Protein AF-A0A510YD85-F1 (afdb_monomer_lite)

Radius of gyration: 26.23 Å; chains: 1; bounding box: 56×47×73 Å

Secondary structure (DSSP, 8-state):
---S--HHHHHGGGTTHHHHHHHHHHHHHHHHHTTTTS-HHHHHHHHHHHHHHHHHHHHHHHHHHHHHHHHHHHHHHT-----HHHHH-SS---SHHHHHHHHHHHHHHHHHHHHHHHH---HHHHHHHHHHHTTSHHHHHHHHHHHHHHHHH-TTTHHHHHHHHHHHTPPPTTHHHHHHHHHHHHHHHHSSEEEETTTTSS-GGG-EEEETTS---

Sequence (217 aa):
MITSINQERVLQPFQGMKDSYNKAMYKYWTVQRSTEVYAAAYINQAKEEAKQSFMQDKRERAEQAKKELNAIYHELKDWSFEDPYLSRIDKQVITTEDKVLAEMQRDKEMKLLEAEMRATEETEDFRRLLVRYGSDKLFHDLITAEMRSRAQRAGDKGSKFHFLLTELDREPDENADIRKIEVMLTNIANMEAYPKGIEEEGNVESIQRIPLFEKVD

Foldseek 3Di:
DPPDDQLLQLLVLCPCLLVQQCVLLVQLVVVVVPPVPDDPVVSVVSVVSSLVSSLVSLLVSLVVSLVRLVVVQVVLLPLQLDPPVVVVPPPDDDDPVVVVVSVVVVVVVLVVLLVVLVPDDDLVVLVVCCVVCVSHPSSVVSLLVSLVVQLVPPPPCSVSSVVVNCVSVPGRPCVVVSVVVNVLSVCSSPDSFDQPPSNPVSDSVPTDGHHRSDDDD

pLDDT: mean 80.32, std 13.03, range [30.14, 96.12]

Structure (mmCIF, N/CA/C/O backbone):
data_AF-A0A510YD85-F1
#
_entry.id   AF-A0A510YD85-F1
#
loop_
_atom_site.group_PDB
_atom_site.id
_atom_site.type_symbol
_atom_site.label_atom_id
_atom_site.label_alt_id
_atom_site.label_comp_id
_atom_site.label_asym_id
_atom_site.label_entity_id
_atom_site.label_seq_id
_atom_site.pdbx_PDB_ins_code
_atom_site.Cartn_x
_atom_site.Cartn_y
_atom_site.Cartn_z
_atom_site.occupancy
_atom_site.B_iso_or_equiv
_atom_site.auth_seq_id
_atom_site.auth_comp_id
_atom_site.auth_asym_id
_atom_site.auth_atom_id
_atom_site.pdbx_PDB_model_num
ATOM 1 N N . MET A 1 1 ? -8.686 2.034 -20.855 1.00 30.14 1 MET A N 1
ATOM 2 C CA . MET A 1 1 ? -8.519 3.115 -19.865 1.00 30.14 1 MET A CA 1
ATOM 3 C C . MET A 1 1 ? -9.460 2.828 -18.712 1.00 30.14 1 MET A C 1
ATOM 5 O O . MET A 1 1 ? -10.664 2.958 -18.888 1.00 30.14 1 MET A O 1
ATOM 9 N N . ILE A 1 2 ? -8.927 2.340 -17.592 1.00 32.62 2 ILE A N 1
ATOM 10 C CA . ILE A 1 2 ? -9.662 2.225 -16.328 1.00 32.62 2 ILE A CA 1
ATOM 11 C C . ILE A 1 2 ? -9.308 3.501 -15.555 1.00 32.62 2 ILE A C 1
ATOM 13 O O . ILE A 1 2 ? -8.266 3.570 -14.929 1.00 32.62 2 ILE A O 1
ATOM 17 N N . THR A 1 3 ? -10.114 4.552 -15.710 1.00 46.41 3 THR A N 1
ATOM 18 C CA . THR A 1 3 ? -9.814 5.944 -15.299 1.00 46.41 3 THR A CA 1
ATOM 19 C C . THR A 1 3 ? -10.138 6.271 -13.835 1.00 46.41 3 THR A C 1
ATOM 21 O O . THR A 1 3 ? -10.371 7.426 -13.491 1.00 46.41 3 THR A O 1
ATOM 24 N N . SER A 1 4 ? -10.202 5.282 -12.948 1.00 64.06 4 SER A N 1
ATOM 25 C CA . SER A 1 4 ? -10.468 5.537 -11.529 1.00 64.06 4 SER A CA 1
ATOM 26 C C . SER A 1 4 ? -9.900 4.426 -10.662 1.00 64.06 4 SER A C 1
ATOM 28 O O . SER A 1 4 ? -10.191 3.253 -10.906 1.00 64.06 4 SER A O 1
ATOM 30 N N . ILE A 1 5 ? -9.145 4.796 -9.624 1.00 76.38 5 ILE A N 1
ATOM 31 C CA . ILE A 1 5 ? -8.715 3.873 -8.567 1.00 76.38 5 ILE A CA 1
ATOM 32 C C . ILE A 1 5 ? -9.955 3.162 -8.026 1.00 76.38 5 ILE A C 1
ATOM 34 O O . ILE A 1 5 ? -10.918 3.812 -7.616 1.00 76.38 5 ILE A O 1
ATOM 38 N N . ASN A 1 6 ? -9.935 1.830 -8.022 1.00 82.12 6 ASN A N 1
ATOM 39 C CA . ASN A 1 6 ? -11.023 1.027 -7.479 1.00 82.12 6 ASN A CA 1
ATOM 40 C C . ASN A 1 6 ? -11.032 1.145 -5.943 1.00 82.12 6 ASN A C 1
ATOM 42 O O . ASN A 1 6 ? -10.417 0.343 -5.240 1.00 82.12 6 ASN A O 1
ATOM 46 N N . GLN A 1 7 ? -11.689 2.186 -5.425 1.00 82.31 7 GLN A N 1
ATOM 47 C CA . GLN A 1 7 ? -11.744 2.464 -3.987 1.00 82.31 7 GLN A CA 1
ATOM 48 C C . GLN A 1 7 ? -12.476 1.363 -3.212 1.00 82.31 7 GLN A C 1
ATOM 50 O O . GLN A 1 7 ? -12.085 1.063 -2.088 1.00 82.31 7 GLN A O 1
ATOM 55 N N . GLU A 1 8 ? -13.460 0.696 -3.821 1.00 84.50 8 GLU A N 1
ATOM 56 C CA . GLU A 1 8 ? -14.146 -0.450 -3.212 1.00 84.50 8 GLU A CA 1
ATOM 57 C C . GLU A 1 8 ? -13.162 -1.584 -2.898 1.00 84.50 8 GLU A C 1
ATOM 59 O O . GLU A 1 8 ? -13.177 -2.138 -1.799 1.00 84.50 8 GLU A O 1
ATOM 64 N N . ARG A 1 9 ? -12.241 -1.877 -3.826 1.00 87.81 9 ARG A N 1
ATOM 65 C CA . ARG A 1 9 ? -11.166 -2.859 -3.620 1.00 87.81 9 ARG A CA 1
ATOM 66 C C . ARG A 1 9 ? -10.233 -2.447 -2.479 1.00 87.81 9 ARG A C 1
ATOM 68 O O . ARG A 1 9 ? -9.916 -3.277 -1.634 1.00 87.81 9 ARG A O 1
ATOM 75 N N . VAL A 1 10 ? -9.848 -1.170 -2.408 1.00 89.31 10 VAL A N 1
ATOM 76 C CA . VAL A 1 10 ? -9.001 -0.637 -1.320 1.00 89.31 10 VAL A CA 1
ATOM 77 C C . VAL A 1 10 ? -9.699 -0.724 0.042 1.00 89.31 10 VAL A C 1
ATOM 79 O O . VAL A 1 10 ? -9.043 -0.959 1.055 1.00 89.31 10 VAL A O 1
ATOM 82 N N . LEU A 1 11 ? -11.019 -0.530 0.082 1.00 90.19 11 LEU A N 1
ATOM 83 C CA . LEU A 1 11 ? -11.809 -0.471 1.314 1.00 90.19 11 LEU A CA 1
ATOM 84 C C . LEU A 1 11 ? -12.358 -1.822 1.778 1.00 90.19 11 LEU A C 1
ATOM 86 O O . LEU A 1 11 ? -12.812 -1.928 2.917 1.00 90.19 11 LEU A O 1
ATOM 90 N N . GLN A 1 12 ? -12.250 -2.869 0.962 1.00 91.94 12 GLN A N 1
ATOM 91 C CA . GLN A 1 12 ? -12.684 -4.226 1.297 1.00 91.94 12 GLN A CA 1
ATOM 92 C C . GLN A 1 12 ? -12.176 -4.741 2.667 1.00 91.94 12 GLN A C 1
ATOM 94 O O . GLN A 1 12 ? -12.974 -5.344 3.391 1.00 91.94 12 GLN A O 1
ATOM 99 N N . PRO A 1 13 ? -10.936 -4.448 3.122 1.00 94.25 13 PRO A N 1
ATOM 100 C CA . PRO A 1 13 ? -10.473 -4.821 4.462 1.00 94.25 13 PRO A CA 1
ATOM 101 C C . PRO A 1 13 ? -11.276 -4.216 5.623 1.00 94.25 13 PRO A C 1
ATOM 103 O O . PRO A 1 13 ? -11.186 -4.706 6.748 1.00 94.25 13 PRO A O 1
ATOM 106 N N . PHE A 1 14 ? -12.062 -3.159 5.403 1.00 92.12 14 PHE A N 1
ATOM 107 C CA . PHE A 1 14 ? -12.908 -2.550 6.435 1.00 92.12 14 PHE A CA 1
ATOM 108 C C . PHE A 1 14 ? -14.273 -3.225 6.596 1.00 92.12 14 PHE A C 1
ATOM 110 O O . PHE A 1 14 ? -14.989 -2.905 7.541 1.00 92.12 14 PHE A O 1
ATOM 117 N N . GLN A 1 15 ? -14.620 -4.199 5.754 1.00 91.56 15 GLN A N 1
ATOM 118 C CA . GLN A 1 15 ? -15.882 -4.926 5.863 1.00 91.56 15 GLN A CA 1
ATOM 119 C C . GLN A 1 15 ? -16.052 -5.576 7.254 1.00 91.56 15 GLN A C 1
ATOM 121 O O . GLN A 1 15 ? -15.163 -6.282 7.747 1.00 91.56 15 GLN A O 1
ATOM 126 N N . GLY A 1 16 ? -17.198 -5.340 7.902 1.00 90.50 16 GLY A N 1
ATOM 127 C CA . GLY A 1 16 ? -17.513 -5.859 9.238 1.00 90.50 16 GLY A CA 1
ATOM 128 C C . GLY A 1 16 ? -16.870 -5.080 10.394 1.00 90.50 16 GLY A C 1
ATOM 129 O O . GLY A 1 16 ? -16.819 -5.572 11.526 1.00 90.50 16 GLY A O 1
ATOM 130 N N . MET A 1 17 ? -16.358 -3.874 10.151 1.00 91.00 17 MET A N 1
ATOM 131 C CA . MET A 1 17 ? -15.794 -3.016 11.192 1.00 91.00 17 MET A CA 1
ATOM 132 C C . MET A 1 17 ? -16.863 -2.513 12.175 1.00 91.00 17 MET A C 1
ATOM 134 O O . MET A 1 17 ? -16.558 -2.367 13.359 1.00 91.00 17 MET A O 1
ATOM 138 N N . LYS A 1 18 ? -18.118 -2.314 11.745 1.00 90.81 18 LYS A N 1
ATOM 139 C CA . LYS A 1 18 ? -19.262 -2.008 12.626 1.00 90.81 18 LYS A CA 1
ATOM 140 C C . LYS A 1 18 ? -19.453 -3.095 13.684 1.00 90.81 18 LYS A C 1
ATOM 142 O O . LYS A 1 18 ? -19.604 -2.788 14.866 1.00 90.81 18 LYS A O 1
ATOM 147 N N . ASP A 1 19 ? -19.369 -4.363 13.290 1.00 91.12 19 ASP A N 1
ATOM 148 C CA . ASP A 1 19 ? -19.483 -5.492 14.218 1.00 91.12 19 ASP A CA 1
ATOM 149 C C . ASP A 1 19 ? -18.291 -5.560 15.173 1.00 91.12 19 ASP A C 1
ATOM 151 O O . ASP A 1 19 ? -18.466 -5.775 16.376 1.00 91.12 19 ASP A O 1
ATOM 155 N N . SER A 1 20 ? -17.080 -5.320 14.662 1.00 90.62 20 SER A N 1
ATOM 156 C CA . SER A 1 20 ? -15.867 -5.224 15.482 1.00 90.62 20 SER A CA 1
ATOM 157 C C . SER A 1 20 ? -15.976 -4.108 16.530 1.00 90.62 20 SER A C 1
ATOM 159 O O . SER A 1 20 ? -15.742 -4.342 17.721 1.00 90.62 20 SER A O 1
ATOM 161 N N . TYR A 1 21 ? -16.435 -2.922 16.116 1.00 91.50 21 TYR A N 1
ATOM 162 C CA . TYR A 1 21 ? -16.710 -1.788 16.996 1.00 91.50 21 TYR A CA 1
ATOM 163 C C . TYR A 1 21 ? -17.734 -2.157 18.073 1.00 91.50 21 TYR A C 1
ATOM 165 O O . TYR A 1 21 ? -17.447 -2.041 19.266 1.00 91.50 21 TYR A O 1
ATOM 173 N N . ASN A 1 22 ? -18.897 -2.675 17.673 1.00 90.69 22 ASN A N 1
ATOM 174 C CA . ASN A 1 22 ? -19.965 -3.056 18.595 1.00 90.69 22 ASN A CA 1
ATOM 175 C C . ASN A 1 22 ? -19.496 -4.108 19.606 1.00 90.69 22 ASN A C 1
ATOM 177 O O . ASN A 1 22 ? -19.770 -3.988 20.801 1.00 90.69 22 ASN A O 1
ATOM 181 N N . LYS A 1 23 ? -18.729 -5.107 19.159 1.00 90.19 23 LYS A N 1
ATOM 182 C CA . LYS A 1 23 ? -18.160 -6.146 20.025 1.00 90.19 23 LYS A CA 1
ATOM 183 C C . LYS A 1 23 ? -17.160 -5.576 21.033 1.00 90.19 23 LYS A C 1
ATOM 185 O O . LYS A 1 23 ? -17.174 -5.990 22.195 1.00 90.19 23 LYS A O 1
ATOM 190 N N . ALA A 1 24 ? -16.305 -4.643 20.615 1.00 89.25 24 ALA A N 1
ATOM 191 C CA . ALA A 1 24 ? -15.351 -3.982 21.501 1.00 89.25 24 ALA A CA 1
ATOM 192 C C . ALA A 1 24 ? -16.068 -3.108 22.545 1.00 89.25 24 ALA A C 1
ATOM 194 O O . ALA A 1 24 ? -15.793 -3.223 23.741 1.00 89.25 24 ALA A O 1
ATOM 195 N N . MET A 1 25 ? -17.037 -2.291 22.117 1.00 90.56 25 MET A N 1
ATOM 196 C CA . MET A 1 25 ? -17.762 -1.368 22.998 1.00 90.56 25 MET A CA 1
ATOM 197 C C . MET A 1 25 ? -18.721 -2.084 23.959 1.00 90.56 25 MET A C 1
ATOM 199 O O . MET A 1 25 ? -18.841 -1.681 25.117 1.00 90.56 25 MET A O 1
ATOM 203 N N . TYR A 1 26 ? -19.363 -3.178 23.531 1.00 88.62 26 TYR A N 1
ATOM 204 C CA . TYR A 1 26 ? -20.307 -3.939 24.359 1.00 88.62 26 TYR A CA 1
ATOM 205 C C . TYR A 1 26 ? -19.678 -4.452 25.662 1.00 88.62 26 TYR A C 1
ATOM 207 O O . TYR A 1 26 ? -20.326 -4.431 26.715 1.00 88.62 26 TYR A O 1
ATOM 215 N N . LYS A 1 27 ? -18.401 -4.860 25.621 1.00 82.94 27 LYS A N 1
ATOM 216 C CA . LYS A 1 27 ? -17.651 -5.272 26.820 1.00 82.94 27 LYS A CA 1
ATOM 217 C C . LYS A 1 27 ? -17.594 -4.147 27.854 1.00 82.94 27 LYS A C 1
ATOM 219 O O . LYS A 1 27 ? -17.932 -4.369 29.014 1.00 82.94 27 LYS A O 1
ATOM 224 N N . TYR A 1 28 ? -17.241 -2.937 27.421 1.00 89.19 28 TYR A N 1
ATOM 225 C CA . TYR A 1 28 ? -17.215 -1.762 28.288 1.00 89.19 28 TYR A CA 1
ATOM 226 C C . TYR A 1 28 ? -18.613 -1.401 28.800 1.00 89.19 28 TYR A C 1
ATOM 228 O O . TYR A 1 28 ? -18.791 -1.233 30.004 1.00 89.19 28 TYR A O 1
ATOM 236 N N . TRP A 1 29 ? -19.623 -1.337 27.926 1.00 89.00 29 TRP A N 1
ATOM 237 C CA . TRP A 1 29 ? -20.984 -0.967 28.330 1.00 89.00 29 TRP A CA 1
ATOM 238 C C . TRP A 1 29 ? -21.591 -1.934 29.350 1.00 89.00 29 TRP A C 1
ATOM 240 O O . TRP A 1 29 ? -22.351 -1.507 30.218 1.00 89.00 29 TRP A O 1
ATOM 250 N N . THR A 1 30 ? -21.243 -3.221 29.279 1.00 88.50 30 THR A N 1
ATOM 251 C CA . THR A 1 30 ? -21.677 -4.221 30.265 1.00 88.50 30 THR A CA 1
ATOM 252 C C . THR A 1 30 ? -21.098 -3.911 31.646 1.00 88.50 30 THR A C 1
ATOM 254 O O . THR A 1 30 ? -21.840 -3.845 32.621 1.00 88.50 30 THR A O 1
ATOM 257 N N . VAL A 1 31 ? -19.793 -3.636 31.724 1.00 88.06 31 VAL A N 1
ATOM 258 C CA . VAL A 1 31 ? -19.107 -3.291 32.982 1.00 88.06 31 VAL A CA 1
ATOM 259 C C . VAL A 1 31 ? -19.575 -1.931 33.517 1.00 88.06 31 VAL A C 1
ATOM 261 O O . VAL A 1 31 ? -19.830 -1.790 34.711 1.00 88.06 31 VAL A O 1
ATOM 264 N N . GLN A 1 32 ? -19.760 -0.943 32.637 1.00 89.12 32 GLN A N 1
ATOM 265 C CA . GLN A 1 32 ? -20.208 0.408 32.987 1.00 89.12 32 GLN A CA 1
ATOM 266 C C . GLN A 1 32 ? -21.610 0.422 33.607 1.00 89.12 32 GLN A C 1
ATOM 268 O O . GLN A 1 32 ? -21.871 1.237 34.483 1.00 89.12 32 GLN A O 1
ATOM 273 N N . ARG A 1 33 ? -22.525 -0.452 33.171 1.00 89.06 33 ARG A N 1
ATOM 274 C CA . ARG A 1 33 ? -23.886 -0.532 33.735 1.00 89.06 33 ARG A CA 1
ATOM 275 C C . ARG A 1 33 ? -23.931 -1.163 35.125 1.00 89.06 33 ARG A C 1
ATOM 277 O O . ARG A 1 33 ? -24.915 -0.986 35.833 1.00 89.06 33 ARG A O 1
ATOM 284 N N . SER A 1 34 ? -22.881 -1.872 35.520 1.00 88.00 34 SER A N 1
ATOM 285 C CA . SER A 1 34 ? -22.779 -2.565 36.804 1.00 88.00 34 SER A CA 1
ATOM 286 C C . SER A 1 34 ? -21.878 -1.801 37.778 1.00 88.00 34 SER A C 1
ATOM 288 O O . SER A 1 34 ? -21.009 -2.388 38.423 1.00 88.00 34 SER A O 1
ATOM 290 N N . THR A 1 35 ? -22.088 -0.485 37.908 1.00 84.25 35 THR A N 1
ATOM 291 C CA . THR A 1 35 ? -21.302 0.384 38.808 1.00 84.25 35 THR A CA 1
ATOM 292 C C . THR A 1 35 ? -21.391 -0.012 40.280 1.00 84.25 35 THR A C 1
ATOM 294 O O . THR A 1 35 ? -20.516 0.339 41.060 1.00 84.25 35 THR A O 1
ATOM 297 N N . GLU A 1 36 ? -22.441 -0.735 40.667 1.00 88.62 36 GLU A N 1
ATOM 298 C CA . GLU A 1 36 ? -22.622 -1.260 42.026 1.00 88.62 36 GLU A CA 1
ATOM 299 C C . GLU A 1 36 ? -21.749 -2.495 42.306 1.00 88.62 36 GLU A C 1
ATOM 301 O O . GLU A 1 36 ? -21.484 -2.818 43.460 1.00 88.62 36 GLU A O 1
ATOM 306 N N . VAL A 1 37 ? -21.293 -3.183 41.253 1.00 90.25 37 VAL A N 1
ATOM 307 C CA . VAL A 1 37 ? -20.514 -4.430 41.332 1.00 90.25 37 VAL A CA 1
ATOM 308 C C . VAL A 1 37 ? -19.024 -4.168 41.121 1.00 90.25 37 VAL A C 1
ATOM 310 O O . VAL A 1 37 ? -18.183 -4.807 41.752 1.00 90.25 37 VAL A O 1
ATOM 313 N N . TYR A 1 38 ? -18.681 -3.229 40.236 1.00 89.12 38 TYR A N 1
ATOM 314 C CA . TYR A 1 38 ? -17.303 -2.977 39.828 1.00 89.12 38 TYR A CA 1
ATOM 315 C C . TYR A 1 38 ? -16.765 -1.649 40.356 1.00 89.12 38 TYR A C 1
ATOM 317 O O . TYR A 1 38 ? -17.409 -0.607 40.265 1.00 89.12 38 TYR A O 1
ATOM 325 N N . ALA A 1 39 ? -15.520 -1.671 40.835 1.00 91.06 39 ALA A N 1
ATOM 326 C CA . ALA A 1 39 ? -14.811 -0.462 41.231 1.00 91.06 39 ALA A CA 1
ATOM 327 C C . ALA A 1 39 ? -14.568 0.473 40.031 1.00 91.06 39 ALA A C 1
ATOM 329 O O . ALA A 1 39 ? -14.296 0.023 38.916 1.00 91.06 39 ALA A O 1
ATOM 330 N N . ALA A 1 40 ? -14.558 1.786 40.279 1.00 90.25 40 ALA A N 1
ATOM 331 C CA . ALA A 1 40 ? -14.330 2.800 39.244 1.00 90.25 40 ALA A CA 1
ATOM 332 C C . ALA A 1 40 ? -13.017 2.595 38.461 1.00 90.25 40 ALA A C 1
ATOM 334 O O . ALA A 1 40 ? -12.982 2.782 37.247 1.00 90.25 40 ALA A O 1
ATOM 335 N N . ALA A 1 41 ? -11.948 2.153 39.134 1.00 92.00 41 ALA A N 1
ATOM 336 C CA . ALA A 1 41 ? -10.673 1.837 38.488 1.00 92.00 41 ALA A CA 1
ATOM 337 C C . ALA A 1 41 ? -10.808 0.710 37.448 1.00 92.00 41 ALA A C 1
ATOM 339 O O . ALA A 1 41 ? -10.254 0.813 36.357 1.00 92.00 41 ALA A O 1
ATOM 340 N N . TYR A 1 42 ? -11.602 -0.320 37.754 1.00 92.12 42 TYR A N 1
ATOM 341 C CA . TYR A 1 42 ? -11.858 -1.437 36.845 1.00 92.12 42 TYR A CA 1
ATOM 342 C C . TYR A 1 42 ? -12.702 -1.006 35.637 1.00 92.12 42 TYR A C 1
ATOM 344 O O . TYR A 1 42 ? -12.399 -1.373 34.506 1.00 92.12 42 TYR A O 1
ATOM 352 N N . ILE A 1 43 ? -13.715 -0.159 35.851 1.00 90.31 43 ILE A N 1
ATOM 353 C CA . ILE A 1 43 ? -14.530 0.414 34.764 1.00 90.31 43 ILE A CA 1
ATOM 354 C C . ILE A 1 43 ? -13.658 1.243 33.805 1.00 90.31 43 ILE A C 1
ATOM 356 O O . ILE A 1 43 ? -13.805 1.141 32.586 1.00 90.31 43 ILE A O 1
ATOM 360 N N . ASN A 1 44 ? -12.726 2.038 34.341 1.00 91.88 44 ASN A N 1
ATOM 361 C CA . ASN A 1 44 ? -11.785 2.819 33.536 1.00 91.88 44 ASN A CA 1
ATOM 362 C C . ASN A 1 44 ? -10.802 1.929 32.764 1.00 91.88 44 ASN A C 1
ATOM 364 O O . ASN A 1 44 ? -10.536 2.199 31.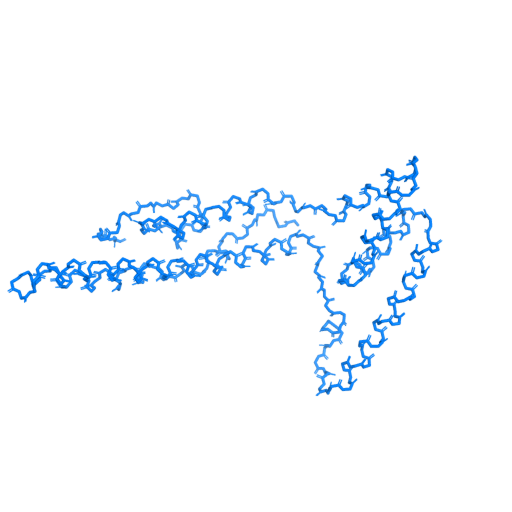595 1.00 91.88 44 ASN A O 1
ATOM 368 N N . GLN A 1 45 ? -10.309 0.853 33.380 1.00 94.31 45 GLN A N 1
ATOM 369 C CA . GLN A 1 45 ? -9.470 -0.130 32.695 1.00 94.31 45 GLN A CA 1
ATOM 370 C C . GLN A 1 45 ? -10.225 -0.800 31.538 1.00 94.31 45 GLN A C 1
ATOM 372 O O . GLN A 1 45 ? -9.717 -0.831 30.422 1.00 94.31 45 GLN A O 1
ATOM 377 N N . ALA A 1 46 ? -11.463 -1.251 31.761 1.00 91.75 46 ALA A N 1
ATOM 378 C CA . ALA A 1 46 ? -12.290 -1.861 30.718 1.00 91.75 46 ALA A CA 1
ATOM 379 C C . ALA A 1 46 ? -12.564 -0.901 29.545 1.00 91.75 46 ALA A C 1
ATOM 381 O O . ALA A 1 46 ? -12.636 -1.328 28.391 1.00 91.75 46 ALA A O 1
ATOM 382 N N . LYS A 1 47 ? -12.694 0.405 29.823 1.00 92.75 47 LYS A N 1
ATOM 383 C CA . LYS A 1 47 ? -12.801 1.444 28.790 1.00 92.75 47 LYS A CA 1
ATOM 384 C C . LYS A 1 47 ? -11.536 1.509 27.935 1.00 92.75 47 LYS A C 1
ATOM 386 O O . LYS A 1 47 ? -11.626 1.513 26.710 1.00 92.75 47 LYS A O 1
ATOM 391 N N . GLU A 1 48 ? -10.369 1.551 28.572 1.00 94.12 48 GLU A N 1
ATOM 392 C CA . GLU A 1 48 ? -9.087 1.635 27.870 1.00 94.12 48 GLU A CA 1
ATOM 393 C C . GLU A 1 48 ? -8.798 0.359 27.064 1.00 94.12 48 GLU A C 1
ATOM 395 O O . GLU A 1 48 ? -8.406 0.447 25.905 1.00 94.12 48 GLU A O 1
ATOM 400 N N . GLU A 1 49 ? -9.095 -0.823 27.609 1.00 94.38 49 GLU A N 1
ATOM 401 C CA . GLU A 1 49 ? -8.968 -2.102 26.895 1.00 94.38 49 GLU A CA 1
ATOM 402 C C . GLU A 1 49 ? -9.873 -2.163 25.653 1.00 94.38 49 GLU A C 1
ATOM 404 O O . GLU A 1 49 ? -9.431 -2.571 24.577 1.00 94.38 49 GLU A O 1
ATOM 409 N N . ALA A 1 50 ? -11.130 -1.715 25.765 1.00 93.12 50 ALA A N 1
ATOM 410 C CA . ALA A 1 50 ? -12.054 -1.646 24.632 1.00 93.12 50 ALA A CA 1
ATOM 411 C C . ALA A 1 50 ? -11.566 -0.666 23.551 1.00 93.12 50 ALA A C 1
ATOM 413 O O . ALA A 1 50 ? -11.606 -0.987 22.359 1.00 93.12 50 ALA A O 1
ATOM 414 N N . LYS A 1 51 ? -11.059 0.505 23.963 1.00 94.25 51 LYS A N 1
ATOM 415 C CA . LYS A 1 51 ? -10.440 1.489 23.065 1.00 94.25 51 LYS A CA 1
ATOM 416 C C . LYS A 1 51 ? -9.241 0.885 22.337 1.00 94.25 51 LYS A C 1
ATOM 418 O O . LYS A 1 51 ? -9.186 0.951 21.112 1.00 94.25 51 LYS A O 1
ATOM 423 N N . GLN A 1 52 ? -8.297 0.294 23.066 1.00 94.12 52 GLN A N 1
ATOM 424 C CA . GLN A 1 52 ? -7.077 -0.274 22.492 1.00 94.12 52 GLN A CA 1
ATOM 425 C C . GLN A 1 52 ? -7.382 -1.427 21.538 1.00 94.12 52 GLN A C 1
ATOM 427 O O . GLN A 1 52 ? -6.849 -1.448 20.431 1.00 94.12 52 GLN A O 1
ATOM 432 N N . SER A 1 53 ? -8.298 -2.323 21.917 1.00 94.06 53 SER A N 1
ATOM 433 C CA . SER A 1 53 ? -8.724 -3.440 21.070 1.00 94.06 53 SER A CA 1
ATOM 434 C C . SER A 1 53 ? -9.301 -2.964 19.735 1.00 94.06 53 SER A C 1
ATOM 436 O O . SER A 1 53 ? -8.937 -3.503 18.693 1.00 94.06 53 SER A O 1
ATOM 438 N N . PHE A 1 54 ? -10.172 -1.950 19.744 1.00 94.38 54 PHE A N 1
ATOM 439 C CA . PHE A 1 54 ? -10.742 -1.405 18.510 1.00 94.38 54 PHE A CA 1
ATOM 440 C C . PHE A 1 54 ? -9.703 -0.637 17.679 1.00 94.38 54 PHE A C 1
ATOM 442 O O . PHE A 1 54 ? -9.644 -0.772 16.457 1.00 94.38 54 PHE A O 1
ATOM 449 N N . MET A 1 55 ? -8.851 0.156 18.334 1.00 94.62 55 MET A N 1
ATOM 450 C CA . MET A 1 55 ? -7.787 0.897 17.654 1.00 94.62 55 MET A CA 1
ATOM 451 C C . MET A 1 55 ? -6.771 -0.031 16.985 1.00 94.62 55 MET A C 1
ATOM 453 O O . MET A 1 55 ? -6.266 0.304 15.915 1.00 94.62 55 MET A O 1
ATOM 457 N N . GLN A 1 56 ? -6.487 -1.188 17.583 1.00 95.19 56 GLN A N 1
ATOM 458 C CA . GLN A 1 56 ? -5.629 -2.202 16.981 1.00 95.19 56 GLN A CA 1
ATOM 459 C C . GLN A 1 56 ? -6.254 -2.789 15.707 1.00 95.19 56 GLN A C 1
ATOM 461 O O . GLN A 1 56 ? -5.626 -2.707 14.655 1.00 95.19 56 GLN A O 1
ATOM 466 N N . ASP A 1 57 ? -7.493 -3.290 15.770 1.00 94.62 57 ASP A N 1
ATOM 467 C CA . ASP A 1 57 ? -8.205 -3.844 14.602 1.00 94.62 57 ASP A CA 1
ATOM 468 C C . ASP A 1 57 ? -8.277 -2.825 13.452 1.00 94.62 57 ASP A C 1
ATOM 470 O O . ASP A 1 57 ? -7.967 -3.125 12.300 1.00 94.62 57 ASP A O 1
ATOM 474 N N . LYS A 1 58 ? -8.572 -1.561 13.772 1.00 94.12 58 LYS A N 1
ATOM 475 C CA . LYS A 1 58 ? -8.583 -0.486 12.776 1.00 94.12 58 LYS A CA 1
ATOM 476 C C . LYS A 1 58 ? -7.227 -0.263 12.105 1.00 94.12 58 LYS A C 1
ATOM 478 O O . LYS A 1 58 ? -7.181 -0.021 10.899 1.00 94.12 58 LYS A O 1
ATOM 483 N N . ARG A 1 59 ? -6.132 -0.295 12.868 1.00 95.62 59 ARG A N 1
ATOM 484 C CA . ARG A 1 59 ? -4.776 -0.148 12.315 1.00 95.62 59 ARG A CA 1
ATOM 485 C C . ARG A 1 59 ? -4.421 -1.319 11.409 1.00 95.62 59 ARG A C 1
ATOM 487 O O . ARG A 1 59 ? -3.873 -1.089 10.338 1.00 95.62 59 ARG A O 1
ATOM 494 N N . GLU A 1 60 ? -4.764 -2.540 11.809 1.00 96.12 60 GLU A N 1
ATOM 495 C CA . GLU A 1 60 ? -4.524 -3.747 11.010 1.00 96.12 60 GLU A CA 1
ATOM 496 C C . GLU A 1 60 ? -5.262 -3.684 9.665 1.00 96.12 60 GLU A C 1
ATOM 498 O O . GLU A 1 60 ? -4.662 -3.934 8.619 1.00 96.12 60 GLU A O 1
ATOM 503 N N . ARG A 1 61 ? -6.528 -3.251 9.665 1.00 94.94 61 ARG A N 1
ATOM 504 C CA . ARG A 1 61 ? -7.323 -3.066 8.439 1.00 94.94 61 ARG A CA 1
ATOM 505 C C . ARG A 1 61 ? -6.790 -1.947 7.550 1.00 94.94 61 ARG A C 1
ATOM 507 O O . ARG A 1 61 ? -6.679 -2.129 6.341 1.00 94.94 61 ARG A O 1
ATOM 514 N N . ALA A 1 62 ? -6.406 -0.811 8.135 1.00 93.88 62 ALA A N 1
ATOM 515 C CA . ALA A 1 62 ? -5.803 0.289 7.383 1.00 93.88 62 ALA A CA 1
ATOM 516 C C . ALA A 1 62 ? -4.468 -0.116 6.737 1.00 93.88 62 ALA A C 1
ATOM 518 O O . ALA A 1 62 ? -4.184 0.290 5.614 1.00 93.88 62 ALA A O 1
ATOM 519 N N . GLU A 1 63 ? -3.668 -0.938 7.414 1.00 95.31 63 GLU A N 1
ATOM 520 C CA . GLU A 1 63 ? -2.425 -1.477 6.862 1.00 95.31 63 GLU A CA 1
ATOM 521 C C . GLU A 1 63 ? -2.688 -2.449 5.703 1.00 95.31 63 GLU A C 1
ATOM 523 O O . GLU A 1 63 ? -2.008 -2.398 4.681 1.00 95.31 63 GLU A O 1
ATOM 528 N N . GLN A 1 64 ? -3.708 -3.304 5.812 1.00 94.81 64 GLN A N 1
ATOM 529 C CA . GLN A 1 64 ? -4.135 -4.166 4.704 1.00 94.81 64 GLN A CA 1
ATOM 530 C C . GLN A 1 64 ? -4.628 -3.346 3.502 1.00 94.81 64 GLN A C 1
ATOM 532 O O . GLN A 1 64 ? -4.207 -3.607 2.378 1.00 94.81 64 GLN A O 1
ATOM 537 N N . ALA A 1 65 ? -5.432 -2.307 3.733 1.00 93.12 65 ALA A N 1
ATOM 538 C CA . ALA A 1 65 ? -5.893 -1.397 2.683 1.00 93.12 65 ALA A CA 1
ATOM 539 C C . ALA A 1 65 ? -4.730 -0.661 1.994 1.00 93.12 65 ALA A C 1
ATOM 541 O O . ALA A 1 65 ? -4.734 -0.494 0.777 1.00 93.12 65 ALA A O 1
ATOM 542 N N . LYS A 1 66 ? -3.690 -0.266 2.742 1.00 94.00 66 LYS A N 1
ATOM 543 C CA . LYS A 1 66 ? -2.467 0.320 2.167 1.00 94.00 66 LYS A CA 1
ATOM 544 C C . LYS A 1 66 ? -1.702 -0.662 1.286 1.00 94.00 66 LYS A C 1
ATOM 546 O O . LYS A 1 66 ? -1.193 -0.263 0.242 1.00 94.00 66 LYS A O 1
ATOM 551 N N . LYS A 1 67 ? -1.628 -1.939 1.675 1.00 91.50 67 LYS A N 1
ATOM 552 C CA . LYS A 1 67 ? -1.022 -2.982 0.831 1.00 91.50 67 LYS A CA 1
ATOM 553 C C . LYS A 1 67 ? -1.783 -3.143 -0.480 1.00 91.50 67 LYS A C 1
ATOM 555 O O . LYS A 1 67 ? -1.149 -3.241 -1.525 1.00 91.50 67 LYS A O 1
ATOM 560 N N . GLU A 1 68 ? -3.111 -3.106 -0.424 1.00 92.25 68 GLU A N 1
ATOM 561 C CA . GLU A 1 68 ? -3.959 -3.178 -1.614 1.00 92.25 68 GLU A CA 1
ATOM 562 C C . GLU A 1 68 ? -3.791 -1.952 -2.518 1.00 92.25 68 GLU A C 1
ATOM 564 O O . GLU A 1 68 ? -3.618 -2.075 -3.727 1.00 92.25 68 GLU A O 1
ATOM 569 N N . LEU A 1 69 ? -3.752 -0.757 -1.926 1.00 90.81 69 LEU A N 1
ATOM 570 C CA . LEU A 1 69 ? -3.484 0.486 -2.643 1.00 90.81 69 LEU A CA 1
ATOM 571 C C . LEU A 1 69 ? -2.112 0.463 -3.335 1.00 90.81 69 LEU A C 1
ATOM 573 O O . LEU A 1 69 ? -1.989 0.927 -4.466 1.00 90.81 69 LEU A O 1
ATOM 577 N N . ASN A 1 70 ? -1.096 -0.118 -2.691 1.00 87.75 70 ASN A N 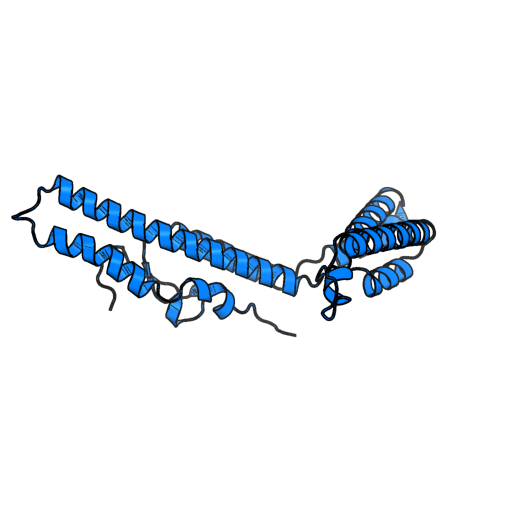1
ATOM 578 C CA . ASN A 1 70 ? 0.214 -0.321 -3.303 1.00 87.75 70 ASN A CA 1
ATOM 579 C C . ASN A 1 70 ? 0.168 -1.347 -4.451 1.00 87.75 70 ASN A C 1
ATOM 581 O O . ASN A 1 70 ? 0.830 -1.157 -5.466 1.00 87.75 70 ASN A O 1
ATOM 585 N N . ALA A 1 71 ? -0.631 -2.412 -4.333 1.00 86.06 71 ALA A N 1
ATOM 586 C CA . ALA A 1 71 ? -0.844 -3.348 -5.437 1.00 86.06 71 ALA A CA 1
ATOM 587 C C . ALA A 1 71 ? -1.477 -2.642 -6.649 1.00 86.06 71 ALA A C 1
ATOM 589 O O . ALA A 1 71 ? -0.968 -2.775 -7.757 1.00 86.06 71 ALA A O 1
ATOM 590 N N . ILE A 1 72 ? -2.498 -1.805 -6.429 1.00 86.12 72 ILE A N 1
ATOM 591 C CA . ILE A 1 72 ? -3.120 -0.990 -7.485 1.00 86.12 72 ILE A CA 1
ATOM 592 C C . ILE A 1 72 ? -2.123 0.014 -8.082 1.00 86.12 72 ILE A C 1
ATOM 594 O O . ILE A 1 72 ? -2.091 0.189 -9.295 1.00 86.12 72 ILE A O 1
ATOM 598 N N . TYR A 1 73 ? -1.281 0.656 -7.264 1.00 85.31 73 TYR A N 1
ATOM 599 C CA . TYR A 1 73 ? -0.207 1.523 -7.763 1.00 85.31 73 TYR A CA 1
ATOM 600 C C . TYR A 1 73 ? 0.726 0.767 -8.717 1.00 85.31 73 TYR A C 1
ATOM 602 O O . TYR A 1 73 ? 1.061 1.276 -9.784 1.00 85.31 73 TYR A O 1
ATOM 610 N N . HIS A 1 74 ? 1.118 -0.456 -8.358 1.00 78.19 74 HIS A N 1
ATOM 611 C CA . HIS A 1 74 ? 1.963 -1.292 -9.207 1.00 78.19 74 HIS A CA 1
ATOM 612 C C . HIS A 1 74 ? 1.251 -1.775 -10.477 1.00 78.19 74 HIS A C 1
ATOM 614 O O . HIS A 1 74 ? 1.892 -1.828 -11.522 1.00 78.19 74 HIS A O 1
ATOM 620 N N . GLU A 1 75 ? -0.051 -2.066 -10.411 1.00 78.50 75 GLU A N 1
ATOM 621 C CA . GLU A 1 75 ? -0.878 -2.360 -11.590 1.00 78.50 75 GLU A CA 1
ATOM 622 C C . GLU A 1 75 ? -0.968 -1.150 -12.535 1.00 78.50 75 GLU A C 1
ATOM 624 O O . GLU A 1 75 ? -0.834 -1.305 -13.740 1.00 78.50 75 GLU A O 1
ATOM 629 N N . LEU A 1 76 ? -1.146 0.065 -12.006 1.00 75.38 76 LEU A N 1
ATOM 630 C CA . LEU A 1 76 ? -1.267 1.289 -12.811 1.00 75.38 76 LEU A CA 1
ATOM 631 C C . LEU A 1 76 ? 0.072 1.801 -13.355 1.00 75.38 76 LEU A C 1
ATOM 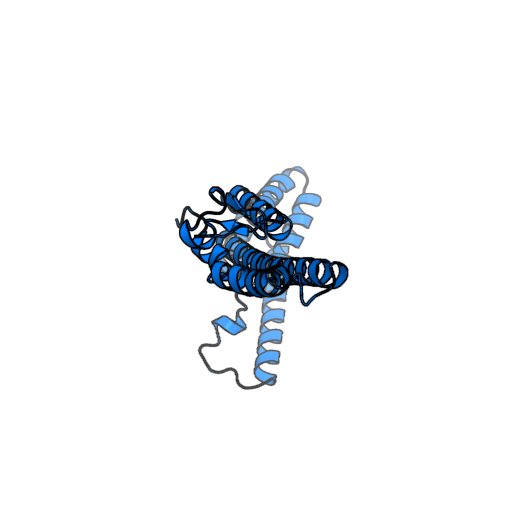633 O O . LEU A 1 76 ? 0.102 2.488 -14.373 1.00 75.38 76 LEU A O 1
ATOM 637 N N . LYS A 1 77 ? 1.184 1.498 -12.677 1.00 72.38 77 LYS A N 1
ATOM 638 C CA . LYS A 1 77 ? 2.536 1.868 -13.128 1.00 72.38 77 LYS A CA 1
ATOM 639 C C . LYS A 1 77 ? 3.013 1.015 -14.302 1.00 72.38 77 LYS A C 1
ATOM 641 O O . LYS A 1 77 ? 3.976 1.398 -14.955 1.00 72.38 77 LYS A O 1
ATOM 646 N N . ASP A 1 78 ? 2.342 -0.108 -14.554 1.00 58.00 78 ASP A N 1
ATOM 647 C CA . ASP A 1 78 ? 2.502 -0.967 -15.727 1.00 58.00 78 ASP A CA 1
ATOM 648 C C . ASP A 1 78 ? 3.965 -1.228 -16.129 1.00 58.00 78 ASP A C 1
ATOM 650 O O . ASP A 1 78 ? 4.382 -1.131 -17.281 1.00 58.00 78 ASP A O 1
ATOM 654 N N . TRP A 1 79 ? 4.734 -1.669 -15.136 1.00 56.69 79 TRP A N 1
ATOM 655 C CA . TRP A 1 79 ? 5.731 -2.707 -15.357 1.00 56.69 79 TRP A CA 1
ATOM 656 C C . TRP A 1 79 ? 5.320 -3.884 -14.481 1.00 56.69 79 TRP A C 1
ATOM 658 O O . TRP A 1 79 ? 5.778 -4.027 -13.344 1.00 56.69 79 TRP A O 1
ATOM 668 N N . SER A 1 80 ? 4.393 -4.715 -14.969 1.00 51.06 80 SER A N 1
ATOM 669 C CA . SER A 1 80 ? 4.162 -6.014 -14.347 1.00 51.06 80 SER A CA 1
ATOM 670 C C . SER A 1 80 ? 5.445 -6.810 -14.536 1.00 51.06 80 SER A C 1
ATOM 672 O O . SER A 1 80 ? 5.717 -7.311 -15.631 1.00 51.06 80 SER A O 1
ATOM 674 N N . PHE A 1 81 ? 6.276 -6.866 -13.495 1.00 55.44 81 PHE A N 1
ATOM 675 C CA . PHE A 1 81 ? 7.449 -7.716 -13.519 1.00 55.44 81 PHE A CA 1
ATOM 676 C C . PHE A 1 81 ? 6.994 -9.164 -13.426 1.00 55.44 81 PHE A C 1
ATOM 678 O O . PHE A 1 81 ? 6.964 -9.754 -12.346 1.00 55.44 81 PHE A O 1
ATOM 685 N N . GLU A 1 82 ? 6.564 -9.713 -14.554 1.00 52.75 82 GLU A N 1
ATOM 686 C CA . GLU A 1 82 ? 6.333 -11.134 -14.657 1.00 52.75 82 GLU A CA 1
ATOM 687 C C . GLU A 1 82 ? 7.690 -11.799 -14.549 1.00 52.75 82 GLU A C 1
ATOM 689 O O . GLU A 1 82 ? 8.610 -11.522 -15.318 1.00 52.75 82 GLU A O 1
ATOM 694 N N . ASP A 1 83 ? 7.820 -12.686 -13.570 1.00 52.28 83 ASP A N 1
ATOM 695 C CA . ASP A 1 83 ? 8.883 -13.659 -13.651 1.00 52.28 83 ASP A CA 1
ATOM 696 C C . ASP A 1 83 ? 8.630 -14.466 -14.938 1.00 52.28 83 ASP A C 1
ATOM 698 O O . ASP A 1 83 ? 7.607 -15.162 -15.009 1.00 52.28 83 ASP A O 1
ATOM 702 N N . PRO A 1 84 ? 9.508 -14.393 -15.960 1.00 50.47 84 PRO A N 1
ATOM 703 C CA . PRO A 1 84 ? 9.323 -15.141 -17.199 1.00 50.47 84 PRO A CA 1
ATOM 704 C C . PRO A 1 84 ? 9.278 -16.655 -16.950 1.00 50.47 84 PRO A C 1
ATOM 706 O O . PRO A 1 84 ? 8.882 -17.414 -17.836 1.00 50.47 84 PRO A O 1
ATOM 709 N N . TYR A 1 85 ? 9.657 -17.105 -15.749 1.00 53.94 85 TYR A N 1
ATOM 710 C CA . TYR A 1 85 ? 9.458 -18.469 -15.297 1.00 53.94 85 TYR A CA 1
ATOM 711 C C . TYR A 1 85 ? 8.031 -18.711 -14.833 1.00 53.94 85 TYR A C 1
ATOM 713 O O . TYR A 1 85 ? 7.450 -19.684 -15.277 1.00 53.94 85 TYR A O 1
ATOM 721 N N . LEU A 1 86 ? 7.388 -17.836 -14.061 1.00 49.59 86 LEU A N 1
ATOM 722 C CA . LEU A 1 86 ? 5.999 -18.063 -13.635 1.00 49.59 86 LEU A CA 1
ATOM 723 C C . LEU A 1 86 ? 4.993 -18.013 -14.799 1.00 49.59 86 LEU A C 1
ATOM 725 O O . LEU A 1 86 ? 4.050 -18.799 -14.788 1.00 49.59 86 LEU A O 1
ATOM 729 N N . SER A 1 87 ? 5.203 -17.164 -15.814 1.00 48.03 87 SER A N 1
ATOM 730 C CA . SER A 1 87 ? 4.278 -17.046 -16.958 1.00 48.03 87 SER A CA 1
ATOM 731 C C . SER A 1 87 ? 4.517 -18.062 -18.085 1.00 48.03 87 SER A C 1
ATOM 733 O O . SER A 1 87 ? 3.583 -18.393 -18.814 1.00 48.03 87 SER A O 1
ATOM 735 N N . ARG A 1 88 ? 5.725 -18.640 -18.206 1.00 46.09 88 ARG A N 1
ATOM 736 C CA . ARG A 1 88 ? 5.980 -19.814 -19.075 1.00 46.09 88 ARG A CA 1
ATOM 737 C C . ARG A 1 88 ? 5.580 -21.142 -18.428 1.00 46.09 88 ARG A C 1
ATOM 739 O O . ARG A 1 88 ? 5.471 -22.148 -19.128 1.00 46.09 88 ARG A O 1
ATOM 746 N N . ILE A 1 89 ? 5.355 -21.160 -17.114 1.00 46.00 89 ILE A N 1
ATOM 747 C CA . ILE A 1 89 ? 4.873 -22.330 -16.376 1.00 46.00 89 ILE A CA 1
ATOM 748 C C . ILE A 1 89 ? 3.346 -22.348 -16.440 1.00 46.00 89 ILE A C 1
ATOM 750 O O . ILE A 1 89 ? 2.638 -22.184 -15.448 1.00 46.00 89 ILE A O 1
ATOM 754 N N . ASP A 1 90 ? 2.819 -22.655 -17.621 1.00 43.84 90 ASP A N 1
ATOM 755 C CA . ASP A 1 90 ? 1.532 -23.334 -17.690 1.00 43.84 90 ASP A CA 1
ATOM 756 C C . ASP A 1 90 ? 1.745 -24.751 -17.105 1.00 43.84 90 ASP A C 1
ATOM 758 O O . ASP A 1 90 ? 2.094 -25.718 -17.777 1.00 43.84 90 ASP A O 1
ATOM 762 N N . LYS A 1 91 ? 1.601 -24.851 -15.778 1.00 46.91 91 LYS A N 1
ATOM 763 C CA . LYS A 1 91 ? 1.294 -26.067 -14.997 1.00 46.91 91 LYS A CA 1
ATOM 764 C C . LYS A 1 91 ? 2.329 -27.203 -14.843 1.00 46.91 91 LYS A C 1
ATOM 766 O O . LYS A 1 91 ? 1.960 -28.199 -14.222 1.00 46.91 91 LYS A O 1
ATOM 771 N N . GLN A 1 92 ? 3.595 -27.112 -15.271 1.00 50.97 92 GLN A N 1
ATOM 772 C CA . GLN A 1 92 ? 4.579 -28.202 -15.036 1.00 50.97 92 GLN A CA 1
ATOM 773 C C . GLN A 1 92 ? 6.035 -27.752 -14.779 1.00 50.97 92 GLN A C 1
ATOM 775 O O . GLN A 1 92 ? 6.930 -28.043 -15.563 1.00 50.97 92 GLN A O 1
ATOM 780 N N . VAL A 1 93 ? 6.316 -27.127 -13.630 1.00 54.09 93 VAL A N 1
ATOM 781 C CA . VAL A 1 93 ? 7.672 -27.143 -13.034 1.00 54.09 93 VAL A CA 1
ATOM 782 C C . VAL A 1 93 ? 7.563 -27.760 -11.651 1.00 54.09 93 VAL A C 1
ATOM 784 O O . VAL A 1 93 ? 6.921 -27.204 -10.761 1.00 54.09 93 VAL A O 1
ATOM 787 N N . ILE A 1 94 ? 8.128 -28.958 -11.503 1.00 62.06 94 ILE A N 1
ATOM 788 C CA . ILE A 1 94 ? 7.918 -29.825 -10.333 1.00 62.06 94 ILE A CA 1
ATOM 789 C C . ILE A 1 94 ? 9.246 -30.057 -9.570 1.00 62.06 94 ILE A C 1
ATOM 791 O O . ILE A 1 94 ? 9.209 -30.552 -8.445 1.00 62.06 94 ILE A O 1
ATOM 795 N N . THR A 1 95 ? 10.416 -29.629 -10.087 1.00 65.75 95 THR A N 1
ATOM 796 C CA . THR A 1 95 ? 11.727 -29.887 -9.445 1.00 65.75 95 THR A CA 1
ATOM 797 C C . THR A 1 95 ? 12.624 -28.649 -9.262 1.00 65.75 95 THR A C 1
ATOM 799 O O . THR A 1 95 ? 12.441 -27.612 -9.898 1.00 65.75 95 THR A O 1
ATOM 802 N N . THR A 1 96 ? 13.603 -28.747 -8.353 1.00 72.19 96 THR A N 1
ATOM 803 C CA . THR A 1 96 ? 14.617 -27.706 -8.084 1.00 72.19 96 THR A CA 1
ATOM 804 C C . THR A 1 96 ? 15.594 -27.524 -9.252 1.00 72.19 96 THR A C 1
ATOM 806 O O . THR A 1 96 ? 16.058 -26.413 -9.481 1.00 72.19 96 THR A O 1
ATOM 809 N N . GLU A 1 97 ? 15.890 -28.584 -10.007 1.00 73.69 97 GLU A N 1
ATOM 810 C CA . GLU A 1 97 ? 16.829 -28.552 -11.140 1.00 73.69 97 GLU A CA 1
ATOM 811 C C . GLU A 1 97 ? 16.285 -27.717 -12.306 1.00 73.69 97 GLU A C 1
ATOM 813 O O . GLU A 1 97 ? 17.016 -26.909 -12.879 1.00 73.69 97 GLU A O 1
ATOM 818 N N . ASP A 1 98 ? 14.984 -27.825 -12.587 1.00 66.06 98 ASP A N 1
ATOM 819 C CA . ASP A 1 98 ? 14.310 -27.023 -13.616 1.00 66.06 98 ASP A CA 1
ATOM 820 C C . ASP A 1 98 ? 14.392 -25.521 -13.312 1.00 66.06 98 ASP A C 1
ATOM 822 O O . ASP A 1 98 ? 14.611 -24.711 -14.212 1.00 66.06 98 ASP A O 1
ATOM 826 N N . LYS A 1 99 ? 14.271 -25.145 -12.029 1.00 66.94 99 LYS A N 1
ATOM 827 C CA . LYS A 1 99 ? 14.410 -23.750 -11.581 1.00 66.94 99 LYS A CA 1
ATOM 828 C C . LYS A 1 99 ? 15.823 -23.222 -11.810 1.00 66.94 99 LYS A C 1
ATOM 830 O O . LYS A 1 99 ? 15.982 -22.118 -12.314 1.00 66.94 99 LYS A O 1
ATOM 835 N N . VAL A 1 100 ? 16.838 -24.028 -11.501 1.00 77.44 100 VAL A N 1
ATOM 836 C CA . VAL A 1 100 ? 18.242 -23.649 -11.710 1.00 77.44 100 VAL A CA 1
ATOM 837 C C . VAL A 1 100 ? 18.551 -23.492 -13.202 1.00 77.44 100 VAL A C 1
ATOM 839 O O . VAL A 1 100 ? 19.207 -22.531 -13.597 1.00 77.44 100 VAL A O 1
ATOM 842 N N . LEU A 1 101 ? 18.060 -24.395 -14.057 1.00 77.81 101 LEU A N 1
ATOM 843 C CA . LEU A 1 101 ? 18.247 -24.289 -15.510 1.00 77.81 101 LEU A CA 1
ATOM 844 C C . LEU A 1 101 ? 17.566 -23.045 -16.090 1.00 77.81 101 LEU A C 1
ATOM 846 O O . LEU A 1 101 ? 18.151 -22.357 -16.930 1.00 77.81 101 LEU A O 1
ATOM 850 N N . ALA A 1 102 ? 16.362 -22.740 -15.611 1.00 72.81 102 ALA A N 1
ATOM 851 C CA . ALA A 1 102 ? 15.655 -21.505 -15.912 1.00 72.81 102 ALA A CA 1
ATOM 852 C C . ALA A 1 102 ? 16.491 -20.270 -15.534 1.00 72.81 102 ALA A C 1
ATOM 854 O O . ALA A 1 102 ? 16.764 -19.441 -16.400 1.00 72.81 102 ALA A O 1
ATOM 855 N N . GLU A 1 103 ? 16.973 -20.182 -14.292 1.00 75.00 103 GLU A N 1
ATOM 856 C CA . GLU A 1 103 ? 17.823 -19.078 -13.818 1.00 75.00 103 GLU A CA 1
ATOM 857 C C . GLU A 1 103 ? 19.097 -18.919 -14.667 1.00 75.00 103 GLU A C 1
ATOM 859 O O . GLU A 1 103 ? 19.418 -17.816 -15.112 1.00 75.00 103 GLU A O 1
ATOM 864 N N . MET A 1 104 ? 19.777 -20.023 -14.996 1.00 81.75 104 MET A N 1
ATOM 865 C CA . MET A 1 104 ? 20.952 -20.000 -15.878 1.00 81.75 104 MET A CA 1
ATOM 866 C C . MET A 1 104 ? 20.623 -19.487 -17.285 1.00 81.75 104 MET A C 1
ATOM 868 O O . MET A 1 104 ? 21.446 -18.808 -17.911 1.00 81.75 104 MET A O 1
ATOM 872 N N . GLN A 1 105 ? 19.437 -19.813 -17.803 1.00 80.75 105 GLN A N 1
ATOM 873 C CA . GLN A 1 105 ? 18.976 -19.298 -19.084 1.00 80.75 105 GLN A CA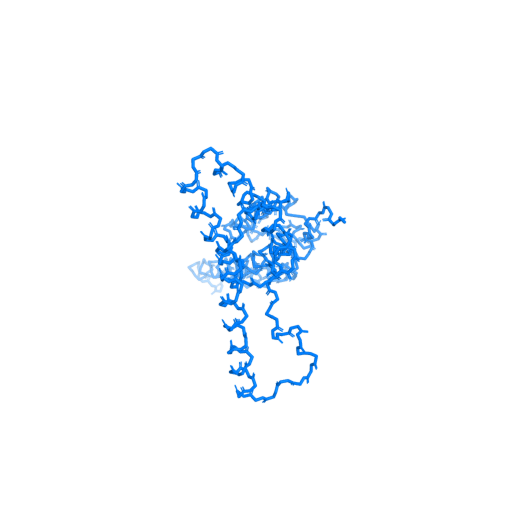 1
ATOM 874 C C . GLN A 1 105 ? 18.693 -17.792 -19.008 1.00 80.75 105 GLN A C 1
ATOM 876 O O . GLN A 1 105 ? 19.129 -17.079 -19.916 1.00 80.75 105 GLN A O 1
ATOM 881 N N . ARG A 1 106 ? 18.075 -17.292 -17.921 1.00 78.50 106 ARG A N 1
ATOM 882 C CA . ARG A 1 106 ? 17.901 -15.840 -17.702 1.00 78.50 106 ARG A CA 1
ATOM 883 C C . ARG A 1 106 ? 19.224 -15.129 -17.741 1.00 78.50 106 ARG A C 1
ATOM 885 O O . ARG A 1 106 ? 19.377 -14.168 -18.477 1.00 78.50 106 ARG A O 1
ATOM 892 N N . ASP A 1 107 ? 20.185 -15.617 -16.965 1.00 84.00 107 ASP A N 1
ATOM 893 C CA . ASP A 1 107 ? 21.478 -14.964 -16.803 1.00 84.00 107 ASP A CA 1
ATOM 894 C C . ASP A 1 107 ? 22.224 -14.880 -18.132 1.00 84.00 107 ASP A C 1
ATOM 896 O O . ASP A 1 107 ? 22.895 -13.889 -18.429 1.00 84.00 107 ASP A O 1
ATOM 900 N N . LYS A 1 108 ? 22.101 -15.919 -18.962 1.00 85.38 108 LYS A N 1
ATOM 901 C CA . LYS A 1 108 ? 22.659 -15.910 -20.312 1.00 85.38 108 LYS A CA 1
ATOM 902 C C . LYS A 1 108 ? 21.952 -14.888 -21.202 1.00 85.38 108 LYS A C 1
ATOM 904 O O . LYS A 1 108 ? 22.637 -14.136 -21.892 1.00 85.38 108 LYS A O 1
ATOM 909 N N . GLU A 1 109 ? 20.621 -14.858 -21.194 1.00 83.81 109 GLU A N 1
ATOM 910 C CA . GLU A 1 109 ? 19.825 -13.892 -21.961 1.00 83.81 109 GLU A CA 1
ATOM 911 C C . GLU A 1 109 ? 20.125 -12.448 -21.512 1.00 83.81 109 GLU A C 1
ATOM 913 O O . GLU A 1 109 ? 20.390 -11.594 -22.354 1.00 83.81 109 GLU A O 1
ATOM 918 N N . MET A 1 110 ? 20.235 -12.194 -20.205 1.00 86.00 110 MET A N 1
ATOM 919 C CA . MET A 1 110 ? 20.593 -10.889 -19.638 1.00 86.00 110 MET A CA 1
ATOM 920 C C . MET A 1 110 ? 22.004 -10.442 -20.027 1.00 86.00 110 MET A C 1
ATOM 922 O O . MET A 1 110 ? 22.196 -9.281 -20.375 1.00 86.00 110 MET A O 1
ATOM 926 N N . LYS A 1 111 ? 22.995 -11.344 -20.051 1.00 87.00 111 LYS A N 1
ATOM 927 C CA . LYS A 1 111 ? 24.354 -11.015 -20.530 1.00 87.00 111 LYS A CA 1
ATOM 928 C C . LYS A 1 111 ? 24.381 -10.638 -22.009 1.00 87.00 111 LYS A C 1
ATOM 930 O O . LYS A 1 111 ? 25.162 -9.776 -22.410 1.00 87.00 111 LYS A O 1
ATOM 935 N N . LEU A 1 112 ? 23.555 -11.291 -22.826 1.00 87.12 112 LEU A N 1
ATOM 936 C CA . LEU A 1 112 ? 23.422 -10.948 -24.242 1.00 87.12 112 LEU A CA 1
ATOM 937 C C . LEU A 1 112 ? 22.743 -9.585 -24.408 1.00 87.12 112 LEU A C 1
ATOM 939 O O . LEU A 1 112 ? 23.248 -8.757 -25.161 1.00 87.12 112 LEU A O 1
ATOM 943 N N . LEU A 1 113 ? 21.672 -9.328 -23.654 1.00 86.75 113 LEU A N 1
ATOM 944 C CA . LEU A 1 113 ? 20.976 -8.039 -23.647 1.00 86.75 113 LEU A CA 1
ATOM 945 C C . LEU A 1 113 ? 21.875 -6.903 -23.152 1.00 86.75 113 LEU A C 1
ATOM 947 O O . LEU A 1 113 ? 21.863 -5.821 -23.727 1.00 86.75 113 LEU A O 1
ATOM 951 N N . GLU A 1 114 ? 22.706 -7.141 -22.137 1.00 86.88 114 GLU A N 1
ATOM 952 C CA . GLU A 1 114 ? 23.705 -6.173 -21.683 1.00 86.88 114 GLU A CA 1
ATOM 953 C C . GLU A 1 114 ? 24.686 -5.813 -22.806 1.00 86.88 114 GLU A C 1
ATOM 955 O O . GLU A 1 114 ? 24.984 -4.637 -23.024 1.00 86.88 114 GLU A O 1
ATOM 960 N N . ALA A 1 115 ? 25.174 -6.809 -23.548 1.00 86.25 115 ALA A N 1
ATOM 961 C CA . ALA A 1 115 ? 26.064 -6.579 -24.680 1.00 86.25 115 ALA A CA 1
ATOM 962 C C . ALA A 1 115 ? 25.363 -5.825 -25.826 1.00 86.25 115 ALA A C 1
ATOM 964 O O . ALA A 1 115 ? 25.948 -4.896 -26.387 1.00 86.25 115 ALA A O 1
ATOM 965 N N . GLU A 1 116 ? 24.116 -6.185 -26.141 1.00 84.75 116 GLU A N 1
ATOM 966 C CA . GLU A 1 116 ? 23.291 -5.522 -27.158 1.00 84.75 116 GLU A CA 1
ATOM 967 C C . GLU A 1 116 ? 23.034 -4.054 -26.789 1.00 84.75 116 GLU A C 1
ATOM 969 O O . GLU A 1 116 ? 23.249 -3.157 -27.605 1.00 84.75 116 GLU A O 1
ATOM 974 N N . MET A 1 117 ? 22.692 -3.777 -25.528 1.00 85.69 117 MET A N 1
ATOM 975 C CA . MET A 1 117 ? 22.502 -2.415 -25.025 1.00 85.69 117 MET A CA 1
ATOM 976 C C . MET A 1 117 ? 23.783 -1.590 -25.053 1.00 85.69 117 MET A C 1
ATOM 978 O O . MET A 1 117 ? 23.747 -0.433 -25.464 1.00 85.69 117 MET A O 1
ATOM 982 N N . ARG A 1 118 ? 24.927 -2.168 -24.669 1.00 83.50 118 ARG A N 1
ATOM 983 C CA . ARG A 1 118 ? 26.222 -1.476 -24.758 1.00 83.50 118 ARG A CA 1
ATOM 984 C C . ARG A 1 118 ? 26.558 -1.089 -26.199 1.00 83.50 118 ARG A C 1
ATOM 986 O O . ARG A 1 118 ? 27.059 0.012 -26.410 1.00 83.50 118 ARG A O 1
ATOM 993 N N . ALA A 1 119 ? 26.257 -1.957 -27.166 1.00 82.81 119 ALA A N 1
ATOM 994 C CA . ALA A 1 119 ? 26.486 -1.712 -28.591 1.00 82.81 119 ALA A CA 1
ATOM 995 C C . ALA A 1 119 ? 25.474 -0.740 -29.229 1.00 82.81 119 ALA A C 1
ATOM 997 O O . ALA A 1 119 ? 25.762 -0.149 -30.266 1.00 82.81 119 ALA A O 1
ATOM 998 N N . THR A 1 120 ? 24.296 -0.577 -28.628 1.00 82.94 120 THR A N 1
ATOM 999 C CA . THR A 1 120 ? 23.228 0.290 -29.135 1.00 82.94 120 THR A CA 1
ATOM 1000 C C . THR A 1 120 ? 23.556 1.749 -28.847 1.00 82.94 120 THR A C 1
ATOM 1002 O O . THR A 1 120 ? 23.878 2.073 -27.713 1.00 82.94 120 THR A O 1
ATOM 1005 N N . GLU A 1 121 ? 23.449 2.659 -29.818 1.00 76.88 121 GLU A N 1
ATOM 1006 C CA . GLU A 1 121 ? 23.666 4.108 -29.608 1.00 76.88 121 GLU A CA 1
ATOM 1007 C C . GLU A 1 121 ? 22.396 4.961 -29.774 1.00 76.88 121 GLU A C 1
ATOM 1009 O O . GLU A 1 121 ? 22.370 6.112 -29.332 1.00 76.88 121 GLU A O 1
ATOM 1014 N N . GLU A 1 122 ? 21.333 4.406 -30.356 1.00 81.69 122 GLU A N 1
ATOM 1015 C CA . GLU A 1 122 ? 20.116 5.137 -30.718 1.00 81.69 122 GLU A CA 1
ATOM 1016 C C . GLU A 1 122 ? 18.990 4.934 -29.697 1.00 81.69 122 GLU A C 1
ATOM 1018 O O . GLU A 1 122 ? 18.697 3.819 -29.270 1.00 81.69 122 GLU A O 1
ATOM 1023 N N . THR A 1 123 ? 18.297 6.013 -29.323 1.00 78.81 123 THR A N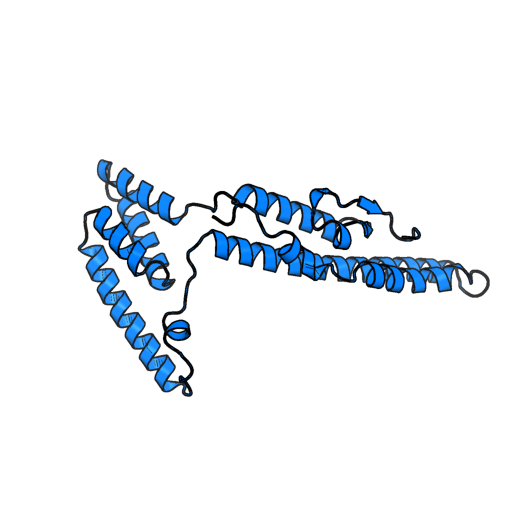 1
ATOM 1024 C CA . THR A 1 123 ? 17.220 5.966 -28.314 1.00 78.81 123 THR A CA 1
ATOM 1025 C C . THR A 1 123 ? 16.030 5.105 -28.725 1.00 78.81 123 THR A C 1
ATOM 1027 O O . THR A 1 123 ? 15.375 4.520 -27.870 1.00 78.81 123 THR A O 1
ATOM 1030 N N . GLU A 1 124 ? 15.750 4.999 -30.024 1.00 82.38 124 GLU A N 1
ATOM 1031 C CA . GLU A 1 124 ? 14.616 4.213 -30.521 1.00 82.38 124 GLU A CA 1
ATOM 1032 C C . GLU A 1 124 ? 14.847 2.700 -30.386 1.00 82.38 124 GLU A C 1
ATOM 1034 O O . GLU A 1 124 ? 13.909 1.945 -30.146 1.00 82.38 124 GLU A O 1
ATOM 1039 N N . ASP A 1 125 ? 16.100 2.250 -30.461 1.00 82.44 125 ASP A N 1
ATOM 1040 C CA . ASP A 1 125 ? 16.459 0.861 -30.174 1.00 82.44 125 ASP A CA 1
ATOM 1041 C C . ASP A 1 125 ? 16.254 0.522 -28.695 1.00 82.44 125 ASP A C 1
ATOM 1043 O O . ASP A 1 125 ? 15.691 -0.525 -28.377 1.00 82.44 125 ASP A O 1
ATOM 1047 N N . PHE A 1 126 ? 16.590 1.445 -27.788 1.00 81.38 126 PHE A N 1
ATOM 1048 C CA . PHE A 1 126 ? 16.277 1.279 -26.368 1.00 81.38 126 PHE A CA 1
ATOM 1049 C C . PHE A 1 126 ? 14.767 1.198 -26.118 1.00 81.38 126 PHE A C 1
ATOM 1051 O O . PHE A 1 126 ? 14.335 0.339 -25.353 1.00 81.38 126 PHE A O 1
ATOM 1058 N N . ARG A 1 127 ? 13.943 2.000 -26.812 1.00 81.00 127 ARG A N 1
ATOM 1059 C CA . ARG A 1 127 ? 12.475 1.863 -26.737 1.00 81.00 127 ARG A CA 1
ATOM 1060 C C . ARG A 1 127 ? 11.989 0.504 -27.224 1.00 81.00 127 ARG A C 1
ATOM 1062 O O . ARG A 1 127 ? 11.137 -0.100 -26.580 1.00 81.00 127 ARG A O 1
ATOM 1069 N N . ARG A 1 128 ? 12.539 -0.010 -28.328 1.00 81.50 128 ARG A N 1
ATOM 1070 C CA . ARG A 1 128 ? 12.199 -1.352 -28.829 1.00 81.50 128 ARG A CA 1
ATOM 1071 C C . ARG A 1 128 ? 12.537 -2.444 -27.815 1.00 81.50 128 ARG A C 1
ATOM 1073 O O . ARG A 1 128 ? 11.735 -3.356 -27.622 1.00 81.50 128 ARG A O 1
ATOM 1080 N N . LEU A 1 129 ? 13.695 -2.348 -27.163 1.00 81.56 129 LEU A N 1
ATOM 1081 C CA . LEU A 1 129 ? 14.089 -3.290 -26.117 1.00 81.56 129 LEU A CA 1
ATOM 1082 C C . LEU A 1 129 ? 13.184 -3.172 -24.879 1.00 81.56 129 LEU A C 1
ATOM 1084 O O . LEU A 1 129 ? 12.772 -4.198 -24.345 1.00 81.56 129 LEU A O 1
ATOM 1088 N N . LEU A 1 130 ? 12.794 -1.956 -24.482 1.00 77.38 130 LEU A N 1
ATOM 1089 C CA . LEU A 1 130 ? 11.829 -1.714 -23.399 1.00 77.38 130 LEU A CA 1
ATOM 1090 C C . LEU A 1 130 ? 10.463 -2.335 -23.665 1.00 77.38 130 LEU A C 1
ATOM 1092 O O . LEU A 1 130 ? 9.941 -3.039 -22.807 1.00 77.38 130 LEU A O 1
ATOM 1096 N N . VAL A 1 131 ? 9.909 -2.136 -24.861 1.00 75.81 131 VAL A N 1
ATOM 1097 C CA . VAL A 1 131 ? 8.624 -2.735 -25.255 1.00 75.81 131 VAL A CA 1
ATOM 1098 C C . VAL A 1 131 ? 8.685 -4.264 -25.213 1.00 75.81 131 VAL A C 1
ATOM 1100 O O . VAL A 1 131 ? 7.688 -4.917 -24.922 1.00 75.81 131 VAL A O 1
ATOM 1103 N N . ARG A 1 132 ? 9.848 -4.849 -25.513 1.00 74.50 132 ARG A N 1
ATOM 1104 C CA . ARG A 1 132 ? 10.009 -6.300 -25.628 1.00 74.50 132 ARG A CA 1
ATOM 1105 C C . ARG A 1 132 ? 10.357 -6.999 -24.313 1.00 74.50 132 ARG A C 1
ATOM 1107 O O . ARG A 1 132 ? 9.952 -8.143 -24.135 1.00 74.50 132 ARG A O 1
ATOM 1114 N N . TYR A 1 133 ? 11.127 -6.350 -23.441 1.00 76.44 133 TYR A N 1
ATOM 1115 C CA . TYR A 1 133 ? 11.723 -6.975 -22.254 1.00 76.44 133 TYR A CA 1
ATOM 1116 C C . TYR A 1 133 ? 11.522 -6.186 -20.961 1.00 76.44 133 TYR A C 1
ATOM 1118 O O . TYR A 1 133 ? 11.953 -6.646 -19.911 1.00 76.44 133 TYR A O 1
ATOM 1126 N N . GLY A 1 134 ? 10.901 -5.006 -20.993 1.00 69.88 134 GLY A N 1
ATOM 1127 C CA . GLY A 1 134 ? 10.789 -4.158 -19.806 1.00 69.88 134 GLY A CA 1
ATOM 1128 C C . GLY A 1 134 ? 9.922 -4.742 -18.684 1.00 69.88 134 GLY A C 1
ATOM 1129 O O . GLY A 1 134 ? 10.041 -4.302 -17.547 1.00 69.88 134 GLY A O 1
ATOM 1130 N N . SER A 1 135 ? 9.134 -5.787 -18.961 1.00 69.31 135 SER A N 1
ATOM 1131 C CA . SER A 1 135 ? 8.469 -6.608 -17.943 1.00 69.31 135 SER A CA 1
ATOM 1132 C C . SER A 1 135 ? 9.410 -7.583 -17.213 1.00 69.31 135 SER A C 1
ATOM 1134 O O . SER A 1 135 ? 8.986 -8.226 -16.265 1.00 69.31 135 SER A O 1
ATOM 1136 N N . ASP A 1 136 ? 10.685 -7.724 -17.591 1.00 73.81 136 ASP A N 1
ATOM 1137 C CA . ASP A 1 136 ? 11.678 -8.450 -16.789 1.00 73.81 136 ASP A CA 1
ATOM 1138 C C . ASP A 1 136 ? 12.380 -7.470 -15.839 1.00 73.81 136 ASP A C 1
ATOM 1140 O O . ASP A 1 136 ? 13.044 -6.525 -16.266 1.00 73.81 136 ASP A O 1
ATOM 1144 N N . LYS A 1 137 ? 12.279 -7.724 -14.529 1.00 75.50 137 LYS A N 1
ATOM 1145 C CA . LYS A 1 137 ? 12.881 -6.871 -13.494 1.00 75.50 137 LYS A CA 1
ATOM 1146 C C . LYS A 1 137 ? 14.390 -6.663 -13.672 1.00 75.50 137 LYS A C 1
ATOM 1148 O O . LYS A 1 137 ? 14.870 -5.545 -13.516 1.00 75.50 137 LYS A O 1
ATOM 1153 N N . LEU A 1 138 ? 15.136 -7.721 -13.995 1.00 76.88 138 LEU A N 1
ATOM 1154 C CA . LEU A 1 138 ? 16.588 -7.638 -14.175 1.00 76.88 138 LEU A CA 1
ATOM 1155 C C . LEU A 1 138 ? 16.932 -6.801 -15.405 1.00 76.88 138 LEU A C 1
ATOM 1157 O O . LEU A 1 138 ? 17.861 -5.998 -15.354 1.00 76.88 138 LEU A O 1
ATOM 1161 N N . PHE A 1 139 ? 16.161 -6.941 -16.486 1.00 83.94 139 PHE A N 1
ATOM 1162 C CA . PHE A 1 139 ? 16.334 -6.106 -17.669 1.00 83.94 139 PHE A CA 1
ATOM 1163 C C . PHE A 1 139 ? 15.997 -4.639 -17.380 1.00 83.94 139 PHE A C 1
ATOM 1165 O O . PHE A 1 139 ? 16.753 -3.751 -17.770 1.00 83.94 139 PHE A O 1
ATOM 1172 N N . HIS A 1 140 ? 14.902 -4.376 -16.666 1.00 80.81 140 HIS A N 1
ATOM 1173 C CA . HIS A 1 140 ? 14.502 -3.023 -16.288 1.00 80.81 140 HIS A CA 1
ATOM 1174 C C . HIS A 1 140 ? 15.560 -2.331 -15.412 1.00 80.81 140 HIS A C 1
ATOM 1176 O O . HIS A 1 140 ? 15.913 -1.174 -15.656 1.00 80.81 140 HIS A O 1
ATOM 1182 N N . ASP A 1 141 ? 16.126 -3.038 -14.431 1.00 80.69 141 ASP A N 1
ATOM 1183 C CA . ASP A 1 141 ? 17.223 -2.523 -13.603 1.00 80.69 141 ASP A CA 1
ATOM 1184 C C . ASP A 1 141 ? 18.471 -2.223 -14.457 1.00 80.69 141 ASP A C 1
ATOM 1186 O O . ASP A 1 141 ? 19.096 -1.164 -14.322 1.00 80.69 141 ASP A O 1
ATOM 1190 N N . LEU A 1 142 ? 18.802 -3.128 -15.384 1.00 85.19 142 LEU A N 1
ATOM 1191 C CA . LEU A 1 142 ? 19.949 -3.018 -16.283 1.00 85.19 142 LEU A CA 1
ATOM 1192 C C . LEU A 1 142 ? 19.815 -1.823 -17.241 1.00 85.19 142 LEU A C 1
ATOM 1194 O O . LEU A 1 142 ? 20.740 -1.013 -17.347 1.00 85.19 142 LEU A O 1
ATOM 1198 N N . ILE A 1 143 ? 18.665 -1.666 -17.903 1.00 84.56 143 ILE A N 1
ATOM 1199 C CA . ILE A 1 143 ? 18.439 -0.554 -18.828 1.00 84.56 143 ILE A CA 1
ATOM 1200 C C . ILE A 1 143 ? 18.336 0.781 -18.087 1.00 84.56 143 ILE A C 1
ATOM 1202 O O . ILE A 1 143 ? 18.891 1.773 -18.553 1.00 84.56 143 ILE A O 1
ATOM 1206 N N . THR A 1 144 ? 17.737 0.819 -16.893 1.00 83.00 144 THR A N 1
ATOM 1207 C CA . THR A 1 144 ? 17.711 2.029 -16.054 1.00 83.00 144 THR A CA 1
ATOM 1208 C C . THR A 1 144 ? 19.129 2.478 -15.692 1.00 83.00 144 THR A C 1
ATOM 1210 O O . THR A 1 144 ? 19.468 3.660 -15.823 1.00 83.00 144 THR A O 1
ATOM 1213 N N . ALA A 1 145 ? 19.993 1.544 -15.277 1.00 83.38 145 ALA A N 1
ATOM 1214 C CA . ALA A 1 145 ? 21.388 1.841 -14.962 1.00 83.38 145 ALA A CA 1
ATOM 1215 C C . ALA A 1 145 ? 22.166 2.337 -16.194 1.00 83.38 145 ALA A C 1
ATOM 1217 O O . ALA A 1 145 ? 22.901 3.326 -16.103 1.00 83.38 145 ALA A O 1
ATOM 1218 N N . GLU A 1 146 ? 21.969 1.698 -17.348 1.00 85.50 146 GLU A N 1
ATOM 1219 C CA . GLU A 1 146 ? 22.612 2.075 -18.608 1.00 85.50 146 GLU A CA 1
ATOM 1220 C C . GLU A 1 146 ? 22.162 3.467 -19.077 1.00 85.5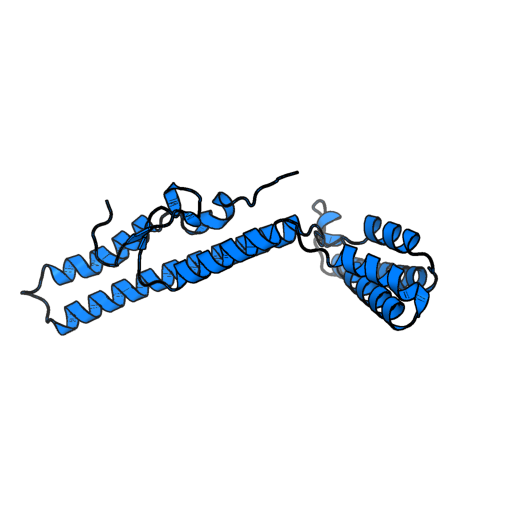0 146 GLU A C 1
ATOM 1222 O O . GLU A 1 146 ? 22.999 4.321 -19.382 1.00 85.50 146 GLU A O 1
ATOM 1227 N N . MET A 1 147 ? 20.855 3.749 -19.064 1.00 86.62 147 MET A N 1
ATOM 1228 C CA . MET A 1 147 ? 20.318 5.061 -19.435 1.00 86.62 147 MET A CA 1
ATOM 1229 C C . MET A 1 147 ? 20.820 6.157 -18.492 1.00 86.62 147 MET A C 1
ATOM 1231 O O . MET A 1 147 ? 21.212 7.230 -18.955 1.00 86.62 147 MET A O 1
ATOM 1235 N N . ARG A 1 148 ? 20.907 5.883 -17.180 1.00 83.69 148 ARG A N 1
ATOM 1236 C CA . ARG A 1 148 ? 21.495 6.807 -16.194 1.00 83.69 148 ARG A CA 1
ATOM 1237 C C . ARG A 1 148 ? 22.974 7.063 -16.474 1.00 83.69 148 ARG A C 1
ATOM 1239 O O . ARG A 1 148 ? 23.406 8.213 -16.433 1.00 83.69 148 ARG A O 1
ATOM 1246 N N . SER A 1 149 ? 23.734 6.023 -16.815 1.00 84.19 149 SER A N 1
ATOM 1247 C CA . SER A 1 149 ? 25.146 6.151 -17.186 1.00 84.19 149 SER A CA 1
ATOM 1248 C C . SER A 1 149 ? 25.329 7.010 -18.440 1.00 84.19 149 SER A C 1
ATOM 1250 O O . SER A 1 149 ? 26.160 7.921 -18.460 1.00 84.19 149 SER A O 1
ATOM 1252 N N . ARG A 1 150 ? 24.517 6.778 -19.477 1.00 82.12 150 ARG A N 1
ATOM 1253 C CA . ARG A 1 150 ? 24.569 7.529 -20.740 1.00 82.12 150 ARG A CA 1
ATOM 1254 C C . ARG A 1 150 ? 24.123 8.975 -20.580 1.00 82.12 150 ARG A C 1
ATOM 1256 O O . ARG A 1 150 ? 24.793 9.859 -21.108 1.00 82.12 150 ARG A O 1
ATOM 1263 N N . ALA A 1 151 ? 23.069 9.228 -19.807 1.00 80.69 151 ALA A N 1
ATOM 1264 C CA . ALA A 1 151 ? 22.612 10.579 -19.487 1.00 80.69 151 ALA A CA 1
ATOM 1265 C C . ALA A 1 151 ? 23.687 11.399 -18.749 1.00 80.69 151 ALA A C 1
ATOM 1267 O O . ALA A 1 151 ? 23.787 12.602 -18.964 1.00 80.69 151 ALA A O 1
ATOM 1268 N N . GLN A 1 152 ? 24.518 10.756 -17.917 1.00 80.06 152 GLN A N 1
ATOM 1269 C CA . GLN A 1 152 ? 25.619 11.411 -17.198 1.00 80.06 152 GLN A CA 1
ATOM 1270 C C . GLN A 1 152 ? 26.896 11.591 -18.039 1.00 80.06 152 GLN A C 1
ATOM 1272 O O . GLN A 1 152 ? 27.651 12.531 -17.801 1.00 80.06 152 GLN A O 1
ATOM 1277 N N . ARG A 1 153 ? 27.176 10.689 -18.992 1.00 75.12 153 ARG A N 1
ATOM 1278 C CA . ARG A 1 153 ? 28.430 10.678 -19.776 1.00 75.12 153 ARG A CA 1
ATOM 1279 C C . ARG A 1 153 ? 28.346 11.418 -21.109 1.00 75.12 153 ARG A C 1
ATOM 1281 O O . ARG A 1 153 ? 29.360 11.922 -21.586 1.00 75.12 153 ARG A O 1
ATOM 1288 N N . ALA A 1 154 ? 27.177 11.448 -21.742 1.00 63.09 154 ALA A N 1
ATOM 1289 C CA . ALA A 1 154 ? 26.999 12.060 -23.052 1.00 63.09 154 ALA A CA 1
ATOM 1290 C C . ALA A 1 154 ? 26.530 13.507 -22.871 1.00 63.09 154 ALA A C 1
ATOM 1292 O O . ALA A 1 154 ? 25.406 13.693 -22.443 1.00 63.09 154 ALA A O 1
ATOM 1293 N N . GLY A 1 155 ? 27.348 14.515 -23.198 1.00 66.75 155 GLY A N 1
ATOM 1294 C CA . GLY A 1 155 ? 27.001 15.948 -23.080 1.00 66.75 155 GLY A CA 1
ATOM 1295 C C . GLY A 1 155 ? 25.665 16.343 -23.745 1.00 66.75 155 GLY A C 1
ATOM 1296 O O . GLY A 1 155 ? 24.595 16.136 -23.184 1.00 66.75 155 GLY A O 1
ATOM 1297 N N . ASP A 1 156 ? 25.676 16.890 -24.965 1.00 56.75 156 ASP A N 1
ATOM 1298 C CA . ASP A 1 156 ? 24.432 17.355 -25.622 1.00 56.75 156 ASP A CA 1
ATOM 1299 C C . ASP A 1 156 ? 23.446 16.216 -25.969 1.00 56.75 156 ASP A C 1
ATOM 1301 O O . ASP A 1 156 ? 22.230 16.420 -26.034 1.00 56.75 156 ASP A O 1
ATOM 1305 N N . LYS A 1 157 ? 23.947 14.983 -26.148 1.00 64.00 157 LYS A N 1
ATOM 1306 C CA . LYS A 1 157 ? 23.126 13.781 -26.401 1.00 64.00 157 LYS A CA 1
ATOM 1307 C C . LYS A 1 157 ? 22.500 13.185 -25.129 1.00 64.00 157 LYS A C 1
ATOM 1309 O O . LYS A 1 157 ? 21.574 12.383 -25.246 1.00 64.00 157 LYS A O 1
ATOM 1314 N N . GLY A 1 158 ? 22.955 13.573 -23.935 1.00 69.06 158 GLY A N 1
ATOM 1315 C CA . GLY A 1 158 ? 22.456 13.056 -22.655 1.00 69.06 158 GLY A CA 1
ATOM 1316 C C . GLY A 1 158 ? 20.997 13.412 -22.394 1.00 69.06 158 GLY A C 1
ATOM 1317 O O . GLY A 1 158 ? 20.277 12.631 -21.781 1.00 69.06 158 GLY A O 1
ATOM 1318 N N . SER A 1 159 ? 20.529 14.529 -22.958 1.00 72.25 159 SER A N 1
ATOM 1319 C CA . SER A 1 159 ? 19.131 14.976 -22.896 1.00 72.25 159 SER A CA 1
ATOM 1320 C C . SER A 1 159 ? 18.139 13.946 -23.459 1.00 72.25 159 SER A C 1
ATOM 1322 O O . SER A 1 159 ? 17.081 13.726 -22.872 1.00 72.25 159 SER A O 1
ATOM 1324 N N . LYS A 1 160 ? 18.496 13.251 -24.549 1.00 76.12 160 LYS A N 1
ATOM 1325 C CA . LYS A 1 160 ? 17.646 12.216 -25.161 1.00 76.12 160 LYS A CA 1
ATOM 1326 C C . LYS A 1 160 ? 17.541 10.962 -24.288 1.00 76.12 160 LYS A C 1
ATOM 1328 O O . LYS A 1 160 ? 16.459 10.405 -24.144 1.00 76.12 160 LYS A O 1
ATOM 1333 N N . PHE A 1 161 ? 18.645 10.548 -23.666 1.00 75.94 161 PHE A N 1
ATOM 1334 C CA . PHE A 1 161 ? 18.655 9.429 -22.714 1.00 75.94 161 PHE A CA 1
ATOM 1335 C C . PHE A 1 161 ? 17.971 9.791 -21.389 1.00 75.94 161 PHE A C 1
ATOM 1337 O O . PHE A 1 161 ? 17.341 8.944 -20.763 1.00 75.94 161 PHE A O 1
ATOM 1344 N N . HIS A 1 162 ? 18.028 11.064 -20.990 1.00 75.75 162 HIS A N 1
ATOM 1345 C CA . HIS A 1 162 ? 17.301 11.573 -19.831 1.00 75.75 162 HIS A CA 1
ATOM 1346 C C . HIS A 1 162 ? 15.780 11.557 -20.038 1.00 75.75 162 HIS A C 1
ATOM 1348 O O . HIS A 1 162 ? 15.035 11.203 -19.127 1.00 75.75 162 HIS A O 1
ATOM 1354 N N . PHE A 1 163 ? 15.315 11.866 -21.251 1.00 75.56 163 PHE A N 1
ATOM 1355 C CA . PHE A 1 163 ? 13.904 11.723 -21.609 1.00 75.56 163 PHE A CA 1
ATOM 1356 C C . PHE A 1 163 ? 13.435 10.266 -21.501 1.00 75.56 163 PHE A C 1
ATOM 1358 O O . PHE A 1 163 ? 12.396 10.011 -20.906 1.00 75.56 163 PHE A O 1
ATOM 1365 N N . LEU A 1 164 ? 14.243 9.310 -21.971 1.00 73.81 164 LEU A N 1
ATOM 1366 C CA . LEU A 1 164 ? 13.933 7.881 -21.862 1.00 73.81 164 LEU A CA 1
ATOM 1367 C C . LEU A 1 164 ? 13.854 7.400 -20.401 1.00 73.81 164 LEU A C 1
ATOM 1369 O O . LEU A 1 164 ? 12.966 6.630 -20.057 1.00 73.81 164 LEU A O 1
ATOM 1373 N N . LEU A 1 165 ? 14.741 7.890 -19.525 1.00 74.25 165 LEU A N 1
ATOM 1374 C CA . LEU A 1 165 ? 14.638 7.656 -18.074 1.00 74.25 165 LEU A CA 1
ATOM 1375 C C . LEU A 1 165 ? 13.339 8.208 -17.497 1.00 74.25 165 LEU A C 1
ATOM 1377 O O . LEU A 1 165 ? 12.745 7.597 -16.624 1.00 74.25 165 LEU A O 1
ATOM 1381 N N . THR A 1 166 ? 12.898 9.363 -17.986 1.00 71.62 166 THR A N 1
ATOM 1382 C CA . THR A 1 166 ? 11.661 9.988 -17.515 1.00 71.62 166 THR A CA 1
ATOM 1383 C C . THR A 1 166 ? 10.430 9.227 -18.012 1.00 71.62 166 THR A C 1
ATOM 1385 O O . THR A 1 166 ? 9.444 9.158 -17.291 1.00 71.62 166 THR A O 1
ATOM 1388 N N . GLU A 1 167 ? 10.483 8.634 -19.212 1.00 69.50 167 GLU A N 1
ATOM 1389 C CA . GLU A 1 167 ? 9.460 7.695 -19.702 1.00 69.50 167 GLU A CA 1
ATOM 1390 C C . GLU A 1 167 ? 9.418 6.418 -18.841 1.00 69.50 167 GLU A C 1
ATOM 1392 O O . GLU A 1 167 ? 8.331 5.936 -18.536 1.00 69.50 167 GLU A O 1
ATOM 1397 N N . LEU A 1 168 ? 10.578 5.911 -18.404 1.00 68.44 168 LEU A N 1
ATOM 1398 C CA . LEU A 1 168 ? 10.708 4.727 -17.541 1.00 68.44 168 LEU A CA 1
ATOM 1399 C C . LEU A 1 168 ? 10.222 4.954 -16.105 1.00 68.44 168 LEU A C 1
ATOM 1401 O O . LEU A 1 168 ? 9.511 4.123 -15.546 1.00 68.44 168 LEU A O 1
ATOM 1405 N N . ASP A 1 169 ? 10.594 6.093 -15.523 1.00 71.12 169 ASP A N 1
ATOM 1406 C CA . ASP A 1 169 ? 10.250 6.484 -14.154 1.00 71.12 169 ASP A CA 1
ATOM 1407 C C . ASP A 1 169 ? 8.887 7.195 -14.075 1.00 71.12 169 ASP A C 1
ATOM 1409 O O . ASP A 1 169 ? 8.524 7.711 -13.012 1.00 71.12 169 ASP A O 1
ATOM 1413 N N . ARG A 1 170 ? 8.131 7.269 -15.183 1.00 71.25 170 ARG A N 1
ATOM 1414 C CA . ARG A 1 170 ? 6.864 7.999 -15.216 1.00 71.25 170 ARG A CA 1
ATOM 1415 C C . ARG A 1 170 ? 5.890 7.370 -14.225 1.00 71.25 170 ARG A C 1
ATOM 1417 O O . ARG A 1 170 ? 5.502 6.211 -14.331 1.00 71.25 170 ARG A O 1
ATOM 1424 N N . GLU A 1 171 ? 5.508 8.164 -13.236 1.00 75.94 171 GLU A N 1
ATOM 1425 C CA . GLU A 1 171 ? 4.473 7.792 -12.282 1.00 75.94 171 GLU A CA 1
ATOM 1426 C C . GLU A 1 171 ? 3.119 7.654 -13.001 1.00 75.94 171 GLU A C 1
ATOM 1428 O O . GLU A 1 171 ? 2.884 8.390 -13.967 1.00 75.94 171 GLU A O 1
ATOM 1433 N N . PRO A 1 172 ? 2.218 6.774 -12.522 1.00 75.81 172 PRO A N 1
ATOM 1434 C CA . PRO A 1 172 ? 0.848 6.726 -13.020 1.00 75.81 172 PRO A CA 1
ATOM 1435 C C . PRO A 1 172 ? 0.207 8.109 -12.962 1.00 75.81 172 PRO A C 1
ATOM 1437 O O . PRO A 1 172 ? 0.445 8.863 -12.008 1.00 75.81 172 PRO A O 1
ATOM 1440 N N . ASP A 1 173 ? -0.644 8.427 -13.935 1.00 79.69 173 ASP A N 1
ATOM 1441 C CA . ASP A 1 173 ? -1.372 9.698 -13.936 1.00 79.69 173 ASP A CA 1
ATOM 1442 C C . ASP A 1 173 ? -2.244 9.819 -12.653 1.00 79.69 173 ASP A C 1
ATOM 1444 O O . ASP A 1 173 ? -2.426 10.912 -12.115 1.00 79.69 173 ASP A O 1
ATOM 1448 N N . GLU A 1 174 ? -2.670 8.687 -12.075 1.00 81.56 174 GLU A N 1
ATOM 1449 C CA . GLU A 1 174 ? -3.442 8.559 -10.831 1.00 81.56 174 GLU A CA 1
ATOM 1450 C C . GLU A 1 174 ? -2.611 8.668 -9.528 1.00 81.56 174 GLU A C 1
ATOM 1452 O O . GLU A 1 174 ? -3.170 8.596 -8.431 1.00 81.56 174 GLU A O 1
ATOM 1457 N N . ASN A 1 175 ? -1.284 8.854 -9.582 1.00 84.44 175 ASN A N 1
ATOM 1458 C CA . ASN A 1 175 ? -0.418 8.865 -8.386 1.00 84.44 175 ASN A CA 1
ATOM 1459 C C . ASN A 1 175 ? -0.843 9.905 -7.329 1.00 84.44 175 ASN A C 1
ATOM 1461 O O . ASN A 1 175 ? -0.735 9.671 -6.123 1.00 84.44 175 ASN A O 1
ATOM 1465 N N . ALA A 1 176 ? -1.349 11.063 -7.764 1.00 84.06 176 ALA A N 1
ATOM 1466 C CA . ALA A 1 176 ? -1.850 12.087 -6.849 1.00 84.06 176 ALA A CA 1
ATOM 1467 C C . ALA A 1 176 ? -3.039 11.581 -6.009 1.00 84.06 176 ALA A C 1
ATOM 1469 O O . ALA A 1 176 ? -3.081 11.815 -4.796 1.00 84.06 176 ALA A O 1
ATOM 1470 N N . ASP A 1 177 ? -3.958 10.842 -6.630 1.00 84.94 177 ASP A N 1
ATOM 1471 C CA . ASP A 1 177 ? -5.124 10.267 -5.960 1.00 84.94 177 ASP A CA 1
ATOM 1472 C C . ASP A 1 177 ? -4.720 9.104 -5.045 1.00 84.94 177 ASP A C 1
ATOM 1474 O O . ASP A 1 177 ? -5.202 9.013 -3.915 1.00 84.94 177 ASP A O 1
ATOM 1478 N N . ILE A 1 178 ? -3.752 8.280 -5.463 1.00 87.94 178 ILE A N 1
ATOM 1479 C CA . ILE A 1 178 ? -3.174 7.211 -4.631 1.00 87.94 178 ILE A CA 1
ATOM 1480 C C . ILE A 1 178 ? -2.615 7.793 -3.328 1.00 87.94 178 ILE A C 1
ATOM 1482 O O . ILE A 1 178 ? -2.985 7.356 -2.237 1.00 87.94 178 ILE A O 1
ATOM 1486 N N . ARG A 1 179 ? -1.796 8.848 -3.412 1.00 88.06 179 ARG A N 1
ATOM 1487 C CA . ARG A 1 179 ? -1.247 9.523 -2.222 1.00 88.06 179 ARG A CA 1
ATOM 1488 C C . ARG A 1 179 ? -2.338 10.098 -1.323 1.00 88.06 179 ARG A C 1
ATOM 1490 O O . ARG A 1 179 ? -2.224 10.039 -0.099 1.00 88.06 179 ARG A O 1
ATOM 1497 N N . LYS A 1 180 ? -3.404 10.654 -1.906 1.00 88.69 180 LYS A N 1
ATOM 1498 C CA . LYS A 1 180 ? -4.543 11.187 -1.144 1.00 88.69 180 LYS A CA 1
ATOM 1499 C C . LYS A 1 180 ? -5.221 10.084 -0.326 1.00 88.69 180 LYS A C 1
ATOM 1501 O O . LYS A 1 180 ? -5.449 10.273 0.871 1.00 88.69 180 LYS A O 1
ATOM 1506 N N . ILE A 1 181 ? -5.476 8.928 -0.940 1.00 90.06 181 ILE A N 1
ATOM 1507 C CA . ILE A 1 181 ? -6.073 7.764 -0.271 1.00 90.06 181 ILE A CA 1
ATOM 1508 C C . ILE A 1 181 ? -5.140 7.243 0.831 1.00 90.06 181 ILE A C 1
ATOM 1510 O O . ILE A 1 181 ? -5.591 6.993 1.947 1.00 90.06 181 ILE A O 1
ATOM 1514 N N . GLU A 1 182 ? -3.832 7.153 0.582 1.00 91.62 182 GLU A N 1
ATOM 1515 C CA . GLU A 1 182 ? -2.851 6.703 1.579 1.00 91.62 182 GLU A CA 1
ATOM 1516 C C . GLU A 1 182 ? -2.832 7.594 2.838 1.00 91.62 182 GLU A C 1
ATOM 1518 O O . GLU A 1 182 ? -2.809 7.103 3.979 1.00 91.62 182 GLU A O 1
ATOM 1523 N N . VAL A 1 183 ? -2.890 8.917 2.650 1.00 91.38 183 VAL A N 1
ATOM 1524 C CA . VAL A 1 183 ? -2.999 9.888 3.749 1.00 91.38 183 VAL A CA 1
ATOM 1525 C C . VAL A 1 183 ? -4.303 9.683 4.521 1.00 91.38 183 VAL A C 1
ATOM 1527 O O . VAL A 1 183 ? -4.297 9.688 5.755 1.00 91.38 183 VAL A O 1
ATOM 1530 N N . MET A 1 184 ? -5.421 9.451 3.830 1.00 90.44 184 MET A N 1
ATOM 1531 C CA . MET A 1 184 ? -6.708 9.179 4.477 1.00 90.44 184 MET A CA 1
ATOM 1532 C C . MET A 1 184 ? -6.688 7.879 5.283 1.00 90.44 184 MET A C 1
ATOM 1534 O O . MET A 1 184 ? -7.089 7.895 6.447 1.00 90.44 184 MET A O 1
ATOM 1538 N N . LEU A 1 185 ? -6.134 6.792 4.740 1.00 92.25 185 LEU A N 1
ATOM 1539 C CA . LEU A 1 185 ? -5.945 5.524 5.457 1.00 92.25 185 LEU A CA 1
ATOM 1540 C C . LEU A 1 185 ? -5.085 5.706 6.714 1.00 92.25 185 LEU A C 1
ATOM 1542 O O . LEU A 1 185 ? -5.400 5.171 7.777 1.00 92.25 185 LEU A O 1
ATOM 1546 N N . THR A 1 186 ? -4.035 6.525 6.629 1.00 93.44 186 THR A N 1
ATOM 1547 C CA . THR A 1 186 ? -3.197 6.880 7.785 1.00 93.44 186 THR A CA 1
ATOM 1548 C C . THR A 1 186 ? -3.981 7.658 8.844 1.00 93.44 186 THR A C 1
ATOM 1550 O O . THR A 1 186 ? -3.857 7.383 10.039 1.00 93.44 186 THR A O 1
ATOM 1553 N N . ASN A 1 187 ? -4.825 8.603 8.430 1.00 91.44 187 ASN A N 1
ATOM 1554 C CA . ASN A 1 187 ? -5.680 9.353 9.348 1.00 91.44 187 ASN A CA 1
ATOM 1555 C C . ASN A 1 187 ? -6.716 8.448 10.029 1.00 91.44 187 ASN A C 1
ATOM 1557 O O . ASN A 1 187 ? -6.916 8.551 11.241 1.00 91.44 187 ASN A O 1
ATOM 1561 N N . ILE A 1 188 ? -7.329 7.528 9.280 1.00 91.00 188 ILE A N 1
ATOM 1562 C CA . ILE A 1 188 ? -8.282 6.540 9.803 1.00 91.00 188 ILE A CA 1
ATOM 1563 C C . ILE A 1 188 ? -7.604 5.660 10.853 1.00 91.00 188 ILE A C 1
ATOM 1565 O O . ILE A 1 188 ? -8.138 5.517 11.954 1.00 91.00 188 ILE A O 1
ATOM 1569 N N . ALA A 1 189 ? -6.407 5.141 10.564 1.00 93.06 189 ALA A N 1
ATOM 1570 C CA . ALA A 1 189 ? -5.637 4.298 11.481 1.00 93.06 189 ALA A CA 1
ATOM 1571 C C . ALA A 1 189 ? -5.344 4.981 12.831 1.00 93.06 189 ALA A C 1
ATOM 1573 O O . ALA A 1 189 ? -5.327 4.327 13.876 1.00 93.06 189 ALA A O 1
ATOM 1574 N N . ASN A 1 190 ? -5.132 6.300 12.816 1.00 91.69 190 ASN A N 1
ATOM 1575 C CA . ASN A 1 190 ? -4.627 7.045 13.969 1.00 91.69 190 ASN A CA 1
ATOM 1576 C C . ASN A 1 190 ? -5.688 7.825 14.751 1.00 91.69 190 ASN A C 1
ATOM 1578 O O . ASN A 1 190 ? -5.473 8.103 15.928 1.00 91.69 190 ASN A O 1
ATOM 1582 N N . MET A 1 191 ? -6.825 8.180 14.148 1.00 91.38 191 MET A N 1
ATOM 1583 C CA . MET A 1 191 ? -7.859 8.948 14.854 1.00 91.38 191 MET A CA 1
ATOM 1584 C C . MET A 1 191 ? -8.489 8.147 16.001 1.00 91.38 191 MET A C 1
ATOM 1586 O O . MET A 1 191 ? -8.717 6.958 15.858 1.00 91.38 191 MET A O 1
ATOM 1590 N N . GLU A 1 192 ? -8.868 8.756 17.120 1.00 92.06 192 GLU A N 1
ATOM 1591 C CA . GLU A 1 192 ? -9.568 8.044 18.208 1.00 92.06 192 GLU A CA 1
ATOM 1592 C C . GLU A 1 192 ? -11.094 8.057 18.012 1.00 92.06 192 GLU A C 1
ATOM 1594 O O . GLU A 1 192 ? -11.848 8.564 18.837 1.00 92.06 192 GLU A O 1
ATOM 1599 N N . ALA A 1 193 ? -11.546 7.542 16.870 1.00 90.88 193 ALA A N 1
ATOM 1600 C CA . ALA A 1 193 ? -12.948 7.543 16.455 1.00 90.88 193 ALA A CA 1
ATOM 1601 C C . ALA A 1 193 ? -13.282 6.310 15.602 1.00 90.88 193 ALA A C 1
ATOM 1603 O O . ALA A 1 193 ? -12.388 5.715 14.977 1.00 90.88 193 ALA A O 1
ATOM 1604 N N . TYR A 1 194 ? -14.569 5.965 15.555 1.00 91.06 194 TYR A N 1
ATOM 1605 C CA . TYR A 1 194 ? -15.137 5.030 14.589 1.00 91.06 194 TYR A CA 1
ATOM 1606 C C . TYR A 1 194 ? -15.341 5.745 13.234 1.00 91.06 194 TYR A C 1
ATOM 1608 O O . TYR A 1 194 ? -15.994 6.793 13.203 1.00 91.06 194 TYR A O 1
ATOM 1616 N N . PRO A 1 195 ? -14.757 5.237 12.130 1.00 90.44 195 PRO A N 1
ATOM 1617 C CA . PRO A 1 195 ? -14.939 5.783 10.782 1.00 90.44 195 PRO A CA 1
ATOM 1618 C C . PRO A 1 195 ? -16.285 5.339 10.182 1.00 90.44 195 PRO A C 1
ATOM 1620 O O . PRO A 1 195 ? -16.337 4.369 9.430 1.00 90.44 195 PRO A O 1
ATOM 1623 N N . LYS A 1 196 ? -17.387 6.031 10.488 1.00 87.12 196 LYS A N 1
ATOM 1624 C CA . LYS A 1 196 ? -18.691 5.707 9.880 1.00 87.12 196 LYS A CA 1
ATOM 1625 C C . LYS A 1 196 ? -18.653 5.975 8.372 1.00 87.12 196 LYS A C 1
ATOM 1627 O O . LYS A 1 196 ? -18.059 6.963 7.947 1.00 87.12 196 LYS A O 1
ATOM 1632 N N . GLY A 1 197 ? -19.306 5.118 7.589 1.00 81.75 197 GLY A N 1
ATOM 1633 C CA . GLY A 1 197 ? -19.420 5.253 6.133 1.00 81.75 197 GLY A CA 1
ATOM 1634 C C . GLY A 1 197 ? -18.317 4.540 5.348 1.00 81.75 197 GLY A C 1
ATOM 1635 O O . GLY A 1 197 ? -18.491 4.301 4.160 1.00 81.75 197 GLY A O 1
ATOM 1636 N N . ILE A 1 198 ? -17.233 4.100 6.003 1.00 85.00 198 ILE A N 1
ATOM 1637 C CA . ILE A 1 198 ? -16.122 3.403 5.329 1.00 85.00 198 ILE A CA 1
ATOM 1638 C C . ILE A 1 198 ? -16.540 2.077 4.670 1.00 85.00 198 ILE A C 1
ATOM 1640 O O . ILE A 1 198 ? -15.947 1.672 3.678 1.00 85.00 198 ILE A O 1
ATOM 1644 N N . GLU A 1 199 ? -17.564 1.417 5.214 1.00 81.50 199 GLU A N 1
ATOM 1645 C CA . GLU A 1 199 ? -18.122 0.165 4.684 1.00 81.50 199 GLU A CA 1
ATOM 1646 C C . GLU A 1 199 ? -19.257 0.388 3.677 1.00 81.50 199 GLU A C 1
ATOM 1648 O O . GLU A 1 199 ? -19.494 -0.462 2.826 1.00 81.50 199 GLU A O 1
ATOM 1653 N N . GLU A 1 200 ? -19.985 1.500 3.801 1.00 72.75 200 GLU A N 1
ATOM 1654 C CA . GLU A 1 200 ? -21.275 1.717 3.130 1.00 72.75 200 GLU A CA 1
ATOM 1655 C C . GLU A 1 200 ? -21.142 2.593 1.883 1.00 72.75 200 GLU A C 1
ATOM 1657 O O . GLU A 1 200 ? -21.855 2.391 0.904 1.00 72.75 200 GLU A O 1
ATOM 1662 N N . GLU A 1 201 ? -20.238 3.571 1.915 1.00 68.25 201 GLU A N 1
ATOM 1663 C CA . GLU A 1 201 ? -20.168 4.614 0.890 1.00 68.25 201 GLU A CA 1
ATOM 1664 C C . GLU A 1 201 ? -19.089 4.350 -0.167 1.00 68.25 201 GLU A C 1
ATOM 1666 O O . GLU A 1 201 ? -19.033 5.055 -1.174 1.00 68.25 201 GLU A O 1
ATOM 1671 N N . GLY A 1 202 ? -18.227 3.347 0.047 1.00 63.03 202 GLY A N 1
ATOM 1672 C CA . GLY A 1 202 ? -17.173 2.962 -0.900 1.00 63.03 202 GLY A CA 1
ATOM 1673 C C . GLY A 1 202 ? -16.151 4.069 -1.193 1.00 63.03 202 GLY A C 1
ATOM 1674 O O . GLY A 1 202 ? -15.381 3.947 -2.143 1.00 63.03 202 GLY A O 1
ATOM 1675 N N . ASN A 1 203 ? -16.137 5.140 -0.390 1.00 73.88 203 ASN A N 1
ATOM 1676 C CA . ASN A 1 203 ? -15.310 6.322 -0.593 1.00 73.88 203 ASN A CA 1
ATOM 1677 C C . ASN A 1 203 ? -14.665 6.786 0.719 1.00 73.88 203 ASN A C 1
ATOM 1679 O O . ASN A 1 203 ? -15.327 6.981 1.737 1.00 73.88 203 ASN A O 1
ATOM 1683 N N . VAL A 1 204 ? -13.350 7.007 0.686 1.00 70.38 204 VAL A N 1
ATOM 1684 C CA . VAL A 1 204 ? -12.579 7.499 1.840 1.00 70.38 204 VAL A CA 1
ATOM 1685 C C . VAL A 1 204 ? -12.894 8.950 2.225 1.00 70.38 204 VAL A C 1
ATOM 1687 O O . VAL A 1 204 ? -12.649 9.351 3.363 1.00 70.38 204 VAL A O 1
ATOM 1690 N N . GLU A 1 205 ? -13.438 9.746 1.305 1.00 69.88 205 GLU A N 1
ATOM 1691 C CA . GLU A 1 205 ? -13.694 11.179 1.501 1.00 69.88 205 GLU A CA 1
ATOM 1692 C C . GLU A 1 205 ? -14.941 11.480 2.326 1.00 69.88 205 GLU A C 1
ATOM 1694 O O . GLU A 1 205 ? -15.031 12.546 2.936 1.00 69.88 205 GLU A O 1
ATOM 1699 N N . SER A 1 206 ? -15.893 10.554 2.367 1.00 70.38 206 SER A N 1
ATOM 1700 C CA . SER A 1 206 ? -17.171 10.748 3.046 1.00 70.38 206 SER A CA 1
ATOM 1701 C C . SER A 1 206 ? -17.212 10.168 4.463 1.00 70.38 206 SER A C 1
ATOM 1703 O O . SER A 1 206 ? -18.231 10.239 5.152 1.00 70.38 206 SER A O 1
ATOM 1705 N N . ILE A 1 207 ? -16.075 9.658 4.944 1.00 80.44 207 ILE A N 1
ATOM 1706 C CA . ILE A 1 207 ? -15.956 9.041 6.263 1.00 80.44 207 ILE A CA 1
ATOM 1707 C C . ILE A 1 207 ? -16.211 10.063 7.373 1.00 80.44 207 ILE A C 1
ATOM 1709 O O . ILE A 1 207 ? -15.468 11.033 7.562 1.00 80.44 207 ILE A O 1
ATOM 1713 N N . GLN A 1 208 ? -17.221 9.779 8.192 1.00 84.56 208 GLN A N 1
ATOM 1714 C CA . GLN A 1 208 ? -17.540 10.558 9.383 1.00 84.56 208 GLN A CA 1
ATOM 1715 C C . GLN A 1 208 ? -16.809 9.999 10.603 1.00 84.56 208 GLN A C 1
ATOM 1717 O O . GLN A 1 208 ? -16.627 8.791 10.761 1.00 84.56 208 GLN A O 1
ATOM 1722 N N . ARG A 1 209 ? -16.406 10.888 11.511 1.00 87.94 209 ARG A N 1
ATOM 1723 C CA . ARG A 1 209 ? -15.752 10.509 12.767 1.00 87.94 209 ARG A CA 1
ATOM 1724 C C . ARG A 1 209 ? -16.790 10.454 13.876 1.00 87.94 209 ARG A C 1
ATOM 1726 O O . ARG A 1 209 ? -17.205 11.503 14.358 1.00 87.94 209 ARG A O 1
ATOM 1733 N N . ILE A 1 210 ? -17.168 9.252 14.298 1.00 86.94 210 ILE A N 1
ATOM 1734 C CA . ILE A 1 210 ? -17.997 9.078 15.493 1.00 86.94 210 ILE A CA 1
ATOM 1735 C C . ILE A 1 210 ? -17.077 8.882 16.703 1.00 86.94 210 ILE A C 1
ATOM 1737 O O . ILE A 1 210 ? -16.223 7.986 16.667 1.00 86.94 210 ILE A O 1
ATOM 1741 N N . PRO A 1 211 ? -17.208 9.693 17.768 1.00 88.00 211 PRO A N 1
ATOM 1742 C CA . PRO A 1 211 ? -16.498 9.466 19.019 1.00 88.00 211 PRO A CA 1
ATOM 1743 C C . PRO A 1 211 ? -16.680 8.031 19.522 1.00 88.00 211 PRO A C 1
ATOM 1745 O O . PRO A 1 211 ? -17.769 7.459 19.464 1.00 88.00 211 PRO A O 1
ATOM 1748 N N . LEU A 1 212 ? -15.605 7.428 20.033 1.00 87.12 212 LEU A N 1
ATOM 1749 C CA . LEU A 1 212 ? -15.706 6.095 20.626 1.00 87.12 212 LEU A CA 1
ATOM 1750 C C . LEU A 1 212 ? -16.693 6.101 21.799 1.00 87.12 212 LEU A C 1
ATOM 1752 O O . LEU A 1 212 ? -16.809 7.092 22.520 1.00 87.12 212 LEU A O 1
ATOM 1756 N N . PHE A 1 213 ? -17.336 4.955 22.025 1.00 84.62 213 PHE A N 1
ATOM 1757 C CA . PHE A 1 213 ? -18.335 4.728 23.074 1.00 84.62 213 PHE A CA 1
ATOM 1758 C C . PHE A 1 213 ? -19.692 5.409 22.852 1.00 84.62 213 PHE A C 1
ATOM 1760 O O . PHE A 1 213 ? -20.587 5.225 23.682 1.00 84.62 213 PHE A O 1
ATOM 1767 N N . GLU A 1 214 ? -19.889 6.117 21.738 1.00 79.44 214 GLU A N 1
ATOM 1768 C CA . GLU A 1 214 ? -21.225 6.494 21.276 1.00 79.44 214 GLU A CA 1
ATOM 1769 C C . GLU A 1 214 ? -21.929 5.297 20.627 1.00 79.44 214 GLU A C 1
ATOM 1771 O O . GLU A 1 214 ? -21.294 4.398 20.059 1.00 79.44 214 GLU A O 1
ATOM 1776 N N . LYS A 1 215 ? -23.261 5.259 20.742 1.00 69.94 215 LYS A N 1
ATOM 1777 C CA . LYS A 1 215 ? -24.065 4.260 20.034 1.00 69.94 215 LYS A CA 1
ATOM 1778 C C . LYS A 1 215 ? -24.035 4.574 18.543 1.00 69.94 215 LYS A C 1
ATOM 1780 O O . LYS A 1 215 ? -24.280 5.709 18.149 1.00 69.94 215 LYS A O 1
ATOM 1785 N N . VAL A 1 216 ? -23.751 3.555 17.743 1.00 68.00 216 VAL A N 1
ATOM 1786 C CA . VAL A 1 216 ? -23.771 3.632 16.284 1.00 68.00 216 VAL A CA 1
ATOM 1787 C C . VAL A 1 216 ? -24.986 2.842 15.817 1.00 68.00 216 VAL A C 1
ATOM 1789 O O . VAL A 1 216 ? -25.024 1.625 16.007 1.00 68.00 216 VAL A O 1
ATOM 1792 N N . ASP A 1 217 ? -25.974 3.547 15.267 1.00 61.19 217 ASP A N 1
ATOM 1793 C CA . ASP A 1 217 ? -27.181 2.950 14.679 1.00 61.19 217 ASP A CA 1
ATOM 1794 C C . ASP A 1 217 ? -26.874 2.233 13.355 1.00 61.19 217 ASP A C 1
ATOM 1796 O O . ASP A 1 217 ? -26.009 2.703 12.573 1.00 61.19 217 ASP A O 1
#

Organism: Marinococcus halophilus (NCBI:txid1371)